Protein AF-A0A965K8Z9-F1 (afdb_monomer_lite)

Sequence (219 aa):
MPSNNFVMNSEKPSSSKSRSGFSLVEVTLALGIVGMAILSLVGILGATFQQADEIMQTNRALSAATRLIGAFDNPRSIVKFDSNGINTNPPSKFSSAASTVSNFELIYNEFQSNGTVWFYVYDRKISTPIEEFTQVDGVSTYNIYSNPTVTEVALASESPILNPKVANARNIVGNPIRVKVTLSKLLVGQRPAIDQITFEPTVGTWNGTSISPTTGSGV

Structure (mmCIF, N/CA/C/O backbone):
data_AF-A0A965K8Z9-F1
#
_entry.id   AF-A0A965K8Z9-F1
#
loop_
_atom_site.group_PDB
_atom_site.id
_atom_site.type_symbol
_atom_site.label_atom_id
_atom_site.label_alt_id
_atom_site.label_comp_id
_atom_site.label_asym_id
_atom_site.label_entity_id
_atom_site.label_seq_id
_atom_site.pdbx_PDB_ins_code
_atom_site.Cartn_x
_atom_site.Cartn_y
_atom_site.Cartn_z
_atom_site.occupancy
_atom_site.B_iso_or_equiv
_atom_site.auth_seq_id
_atom_site.auth_comp_id
_atom_site.auth_asym_id
_atom_site.auth_atom_id
_atom_site.pdbx_PDB_model_num
ATOM 1 N N . MET A 1 1 ? -70.345 20.312 96.428 1.00 52.03 1 MET A N 1
ATOM 2 C CA . MET A 1 1 ? -70.388 19.146 95.512 1.00 52.03 1 MET A CA 1
ATOM 3 C C . MET A 1 1 ? -71.758 19.154 94.859 1.00 52.03 1 MET A C 1
ATOM 5 O O . MET A 1 1 ? -72.696 19.385 95.616 1.00 52.03 1 MET A O 1
ATOM 9 N N . PRO A 1 2 ? -71.904 19.042 93.525 1.00 50.25 2 PRO A N 1
ATOM 10 C CA . PRO A 1 2 ? -71.153 18.222 92.548 1.00 50.25 2 PRO A CA 1
ATOM 11 C C . PRO A 1 2 ? -70.443 19.111 91.492 1.00 50.25 2 PRO A C 1
ATOM 13 O O . PRO A 1 2 ? -70.481 20.326 91.638 1.00 50.25 2 PRO A O 1
ATOM 16 N N . SER A 1 3 ? -69.842 18.690 90.376 1.00 44.34 3 SER A N 1
ATOM 17 C CA . SER A 1 3 ? -69.053 17.536 89.903 1.00 44.34 3 SER A CA 1
ATOM 18 C C . SER A 1 3 ? -68.637 17.906 88.464 1.00 44.34 3 SER A C 1
ATOM 20 O O . SER A 1 3 ? -69.394 18.568 87.759 1.00 44.34 3 SER A O 1
ATOM 22 N N . ASN A 1 4 ? -67.426 17.512 88.068 1.00 52.41 4 ASN A N 1
ATOM 23 C CA . ASN A 1 4 ? -66.731 17.802 86.805 1.00 52.41 4 ASN A CA 1
ATOM 24 C C . ASN A 1 4 ? -67.555 17.675 85.511 1.00 52.41 4 ASN A C 1
ATOM 26 O O . ASN A 1 4 ? -68.389 16.787 85.393 1.00 52.41 4 ASN A O 1
ATOM 30 N N . ASN A 1 5 ? -67.138 18.423 84.482 1.00 56.72 5 ASN A N 1
ATOM 31 C CA . ASN A 1 5 ? -66.994 17.866 83.134 1.00 56.72 5 ASN A CA 1
ATOM 32 C C . ASN A 1 5 ? -65.736 18.438 82.465 1.00 56.72 5 ASN A C 1
ATOM 34 O O . ASN A 1 5 ? -65.720 19.544 81.932 1.00 56.72 5 ASN A O 1
ATOM 38 N N . PHE A 1 6 ? -64.662 17.655 82.548 1.00 58.69 6 PHE A N 1
ATOM 39 C CA . PHE A 1 6 ? -63.427 17.847 81.801 1.00 58.69 6 PHE A CA 1
ATOM 40 C C . PHE A 1 6 ? -63.670 17.354 80.371 1.00 58.69 6 PHE A C 1
ATOM 42 O O . PHE A 1 6 ? -63.846 16.158 80.142 1.00 58.69 6 PHE A O 1
ATOM 49 N N . VAL A 1 7 ? -63.744 18.283 79.418 1.00 64.25 7 VAL A N 1
ATOM 50 C CA . VAL A 1 7 ? -63.891 17.970 77.994 1.00 64.25 7 VAL A CA 1
ATOM 51 C C . VAL A 1 7 ? -62.513 17.621 77.443 1.00 64.25 7 VAL A C 1
ATOM 53 O O . VAL A 1 7 ? -61.638 18.473 77.309 1.00 64.25 7 VAL A O 1
ATOM 56 N N . MET A 1 8 ? -62.321 16.340 77.155 1.00 54.56 8 MET A N 1
ATOM 57 C CA . MET A 1 8 ? -61.114 15.795 76.551 1.00 54.56 8 MET A CA 1
ATOM 58 C C . MET A 1 8 ? -61.270 15.896 75.028 1.00 54.56 8 MET A C 1
ATOM 60 O O . MET A 1 8 ? -61.951 15.080 74.407 1.00 54.56 8 MET A O 1
ATOM 64 N N . ASN A 1 9 ? -60.683 16.929 74.421 1.00 52.78 9 ASN A N 1
ATOM 65 C CA . ASN A 1 9 ? -60.584 17.017 72.966 1.00 52.78 9 ASN A CA 1
ATOM 66 C C . ASN A 1 9 ? -59.645 15.906 72.482 1.00 52.78 9 ASN A C 1
ATOM 68 O O . ASN A 1 9 ? -58.440 15.942 72.722 1.00 52.78 9 ASN A O 1
ATOM 72 N N . SER A 1 10 ? -60.215 14.896 71.826 1.00 53.44 10 SER A N 1
ATOM 73 C CA . SER A 1 10 ? -59.465 13.873 71.104 1.00 53.44 10 SER A CA 1
ATOM 74 C C . SER A 1 10 ? -58.826 14.522 69.877 1.00 53.44 10 SER A C 1
ATOM 76 O O . SER A 1 10 ? -59.440 14.647 68.818 1.00 53.44 10 SER A O 1
ATOM 78 N N . GLU A 1 11 ? -57.583 14.970 70.025 1.00 55.50 11 GLU A N 1
ATOM 79 C CA . GLU A 1 11 ? -56.719 15.216 68.879 1.00 55.50 11 GLU A CA 1
ATOM 80 C C . GLU A 1 11 ? -56.466 13.873 68.190 1.00 55.50 11 GLU A C 1
ATOM 82 O O . GLU A 1 11 ? -55.782 12.983 68.695 1.00 55.50 11 GLU A O 1
ATOM 87 N N . LYS A 1 12 ? -57.090 13.711 67.025 1.00 59.34 12 LYS A N 1
ATOM 88 C CA . LYS A 1 12 ? -56.815 12.638 66.075 1.00 59.34 12 LYS A CA 1
ATOM 89 C C . LYS A 1 12 ? -55.330 12.720 65.697 1.00 59.34 12 LYS A C 1
ATOM 91 O O . LYS A 1 12 ? -54.944 13.731 65.107 1.00 59.34 12 LYS A O 1
ATOM 96 N N . PRO A 1 13 ? -54.489 11.710 65.982 1.00 54.38 13 PRO A N 1
ATOM 97 C CA . PRO A 1 13 ? -53.111 11.756 65.530 1.00 54.38 13 PRO A CA 1
ATOM 98 C C . PRO A 1 13 ? -53.102 11.788 64.001 1.00 54.38 13 PRO A C 1
ATOM 100 O O . PRO A 1 13 ? -53.739 10.973 63.325 1.00 54.38 13 PRO A O 1
ATOM 103 N N . SER A 1 14 ? -52.412 12.790 63.463 1.00 54.16 14 SER A N 1
ATOM 104 C CA . SER A 1 14 ? -52.090 12.900 62.052 1.00 54.16 14 SER A CA 1
ATOM 105 C C . SER A 1 14 ? -51.421 11.603 61.602 1.00 54.16 14 SER A C 1
ATOM 107 O O . SER A 1 14 ? -50.493 11.104 62.237 1.00 54.16 14 SER A O 1
ATOM 109 N N . SER A 1 15 ? -51.917 11.029 60.506 1.00 54.19 15 SER A N 1
ATOM 110 C CA . SER A 1 15 ? -51.267 9.902 59.850 1.00 54.19 15 SER A CA 1
ATOM 111 C C . SER A 1 15 ? -49.823 10.299 59.553 1.00 54.19 15 SER A C 1
ATOM 113 O O . SER A 1 15 ? -49.583 11.179 58.716 1.00 54.19 15 SER A O 1
ATOM 115 N N . SER A 1 16 ? -48.861 9.679 60.229 1.00 55.19 16 SER A N 1
ATOM 116 C CA . SER A 1 16 ? -47.465 9.783 59.846 1.00 55.19 16 SER A CA 1
ATOM 117 C C . SER A 1 16 ? -47.350 9.187 58.443 1.00 55.19 16 SER A C 1
ATOM 119 O O . SER A 1 16 ? -47.411 7.978 58.240 1.00 55.19 16 SER A O 1
ATOM 121 N N . LYS A 1 17 ? -47.233 10.051 57.429 1.00 59.22 17 LYS A N 1
ATOM 122 C CA . LYS A 1 17 ? -46.736 9.628 56.121 1.00 59.22 17 LYS A CA 1
ATOM 123 C C . LYS A 1 17 ? -45.336 9.093 56.382 1.00 59.22 17 LYS A C 1
ATOM 125 O O . LYS A 1 17 ? -44.420 9.884 56.609 1.00 59.22 17 LYS A O 1
ATOM 130 N N . SER A 1 18 ? -45.181 7.771 56.413 1.00 60.91 18 SER A N 1
ATOM 131 C CA . SER A 1 18 ? -43.872 7.136 56.426 1.00 60.91 18 SER A CA 1
ATOM 132 C C . SER A 1 18 ? -43.105 7.702 55.239 1.00 60.91 18 SER A C 1
ATOM 134 O O . SER A 1 18 ? -43.459 7.453 54.085 1.00 60.91 18 SER A O 1
ATOM 136 N N . ARG A 1 19 ? -42.102 8.539 55.506 1.00 63.00 19 ARG A N 1
ATOM 137 C CA . ARG A 1 19 ? -41.147 8.933 54.477 1.00 63.00 19 ARG A CA 1
ATOM 138 C C . ARG A 1 19 ? -40.472 7.639 54.046 1.00 63.00 19 ARG A C 1
ATOM 140 O O . ARG A 1 19 ? -39.715 7.066 54.822 1.00 63.00 19 ARG A O 1
ATOM 147 N N . SER A 1 20 ? -40.838 7.146 52.866 1.00 65.31 20 SER A N 1
ATOM 148 C CA . SER A 1 20 ? -40.207 5.985 52.249 1.00 65.31 20 SER A CA 1
ATOM 149 C C . SER A 1 20 ? -38.743 6.346 52.029 1.00 65.31 20 SER A C 1
ATOM 151 O O . SER A 1 20 ? -38.421 7.100 51.115 1.00 65.31 20 SER A O 1
ATOM 153 N N . GLY A 1 21 ? -37.874 5.910 52.939 1.00 74.88 21 GLY A N 1
ATOM 154 C CA . GLY A 1 21 ? -36.436 5.949 52.720 1.00 74.88 21 GLY A CA 1
ATOM 155 C C . GLY A 1 21 ? -36.069 5.016 51.568 1.00 74.88 21 GLY A C 1
ATOM 156 O O . GLY A 1 21 ? -36.820 4.095 51.247 1.00 74.88 21 GLY A O 1
ATOM 157 N N . PHE A 1 22 ? -34.921 5.259 50.944 1.00 71.88 22 PHE A N 1
ATOM 158 C CA . PHE A 1 22 ? -34.410 4.389 49.891 1.00 71.88 22 PHE A CA 1
ATOM 159 C C . PHE A 1 22 ? -34.158 2.979 50.432 1.00 71.88 22 PHE A C 1
ATOM 161 O O . PHE A 1 22 ? -33.469 2.802 51.440 1.00 71.88 22 PHE A O 1
ATOM 168 N N . SER A 1 23 ? -34.710 1.974 49.755 1.00 87.38 23 SER A N 1
ATOM 169 C CA . SER A 1 23 ? -34.433 0.572 50.065 1.00 87.38 23 SER A CA 1
ATOM 170 C C . SER A 1 23 ? -33.021 0.201 49.605 1.00 87.38 23 SER A C 1
ATOM 172 O O . SER A 1 23 ? -32.593 0.583 48.517 1.00 87.38 23 SER A O 1
ATOM 174 N N . LEU A 1 24 ? -32.301 -0.606 50.388 1.00 86.06 24 LEU A N 1
ATOM 175 C CA . LEU A 1 24 ? -30.971 -1.117 50.018 1.00 86.06 24 LEU A CA 1
ATOM 176 C C . LEU A 1 24 ? -31.015 -1.914 48.701 1.00 86.06 24 LEU A C 1
ATOM 178 O O . LEU A 1 24 ? -30.072 -1.873 47.911 1.00 86.06 24 LEU A O 1
ATOM 182 N N . VAL A 1 25 ? -32.146 -2.573 48.430 1.00 90.31 25 VAL A N 1
ATOM 183 C CA . VAL A 1 25 ? -32.408 -3.284 47.169 1.00 90.31 25 VAL A CA 1
ATOM 184 C C . VAL A 1 25 ? -32.501 -2.312 45.993 1.00 90.31 25 VAL A C 1
ATOM 186 O O . VAL A 1 25 ? -31.952 -2.578 44.932 1.00 90.31 25 VAL A O 1
ATOM 189 N N . GLU A 1 26 ? -33.146 -1.162 46.176 1.00 90.00 26 GLU A N 1
ATOM 190 C CA . GLU A 1 26 ? -33.286 -0.144 45.130 1.00 90.00 26 GLU A CA 1
ATOM 191 C C . GLU A 1 26 ? -31.930 0.482 44.788 1.00 90.00 26 GLU A C 1
ATOM 193 O O . GLU A 1 26 ? -31.583 0.621 43.618 1.00 90.00 26 GLU A O 1
ATOM 198 N N . VAL A 1 27 ? -31.118 0.772 45.809 1.00 92.50 27 VAL A N 1
ATOM 199 C CA . VAL A 1 27 ? -29.774 1.339 45.630 1.00 92.50 27 VAL A CA 1
ATOM 200 C C . VAL A 1 27 ? -28.832 0.349 44.948 1.00 92.50 27 VAL A C 1
ATOM 202 O O . VAL A 1 27 ? -28.110 0.729 44.029 1.00 92.50 27 VAL A O 1
ATOM 205 N N . THR A 1 28 ? -28.840 -0.924 45.352 1.00 92.56 28 THR A N 1
ATOM 206 C CA . THR A 1 28 ? -27.996 -1.952 44.715 1.00 92.56 28 THR A CA 1
ATOM 207 C C . THR A 1 28 ? -28.440 -2.256 43.286 1.00 92.56 28 THR A C 1
ATOM 209 O O . THR A 1 28 ? -27.585 -2.394 42.411 1.00 92.56 28 THR A O 1
ATOM 212 N N . LEU A 1 29 ? -29.749 -2.274 43.013 1.00 93.56 29 LEU A N 1
ATOM 213 C CA . LEU A 1 29 ? -30.285 -2.411 41.658 1.00 93.56 29 LEU A CA 1
ATOM 214 C C . LEU A 1 29 ? -29.876 -1.218 40.781 1.00 93.56 29 LEU A C 1
ATOM 216 O O . LEU A 1 29 ? -29.380 -1.421 39.674 1.00 93.56 29 LEU A O 1
ATOM 220 N N . ALA A 1 30 ? -30.000 0.013 41.284 1.00 93.94 30 ALA A N 1
ATOM 221 C CA . ALA A 1 30 ? -29.577 1.214 40.568 1.00 93.94 30 ALA A CA 1
ATOM 222 C C . ALA A 1 30 ? -28.069 1.203 40.268 1.00 93.94 30 ALA A C 1
ATOM 224 O O . ALA A 1 30 ? -27.668 1.470 39.134 1.00 93.94 30 ALA A O 1
ATOM 225 N N . LEU A 1 31 ? -27.233 0.824 41.242 1.00 94.56 31 LEU A N 1
ATOM 226 C CA . LEU A 1 31 ? -25.789 0.695 41.031 1.00 94.56 31 LEU A CA 1
ATOM 227 C C . LEU A 1 31 ? -25.456 -0.385 39.994 1.00 94.56 31 LEU A C 1
ATOM 229 O O . LEU A 1 31 ? -24.565 -0.187 39.172 1.00 94.56 31 LEU A O 1
ATOM 233 N N . GLY A 1 32 ? -26.182 -1.506 40.012 1.00 95.94 32 GLY A N 1
ATOM 234 C CA . GLY A 1 32 ? -26.026 -2.584 39.039 1.00 95.94 32 GLY A CA 1
ATOM 235 C C . GLY A 1 32 ? -26.339 -2.130 37.613 1.00 95.94 32 GLY A C 1
ATOM 236 O O . GLY A 1 32 ? -25.553 -2.388 36.702 1.00 95.94 32 GLY A O 1
ATOM 237 N N . ILE A 1 33 ? -27.440 -1.396 37.421 1.00 95.75 33 ILE A N 1
ATOM 238 C CA . ILE A 1 33 ? -27.814 -0.845 36.109 1.00 95.75 33 ILE A CA 1
ATOM 239 C C . ILE A 1 33 ? -26.775 0.173 35.632 1.00 95.75 33 ILE A C 1
ATOM 241 O O . ILE A 1 33 ? -26.327 0.093 34.490 1.00 95.75 33 ILE A O 1
ATOM 245 N N . VAL A 1 34 ? -26.357 1.105 36.493 1.00 96.25 34 VAL A N 1
ATOM 246 C CA . VAL A 1 34 ? -25.359 2.125 36.133 1.00 96.25 34 VAL A CA 1
ATOM 247 C C . VAL A 1 34 ? -24.014 1.480 35.794 1.00 96.25 34 VAL A C 1
ATOM 249 O O . VAL A 1 34 ? -23.402 1.833 34.787 1.00 96.25 34 VAL A O 1
ATOM 252 N N . GLY A 1 35 ? -23.578 0.492 36.579 1.00 96.56 35 GLY A N 1
ATOM 253 C CA . GLY A 1 35 ? -22.354 -0.262 36.313 1.00 96.56 35 GLY A CA 1
ATOM 254 C C . GLY A 1 35 ? -22.398 -0.975 34.961 1.00 96.56 35 GLY A C 1
ATOM 255 O O . GLY A 1 35 ? -21.477 -0.827 34.159 1.00 96.56 35 GLY A O 1
ATOM 256 N N . MET A 1 36 ? -23.494 -1.680 34.664 1.00 95.38 36 MET A N 1
ATOM 257 C CA . MET A 1 36 ? -23.678 -2.348 33.371 1.00 95.38 36 MET A CA 1
ATOM 258 C C . MET A 1 36 ? -23.746 -1.359 32.202 1.00 95.38 36 MET A C 1
ATOM 260 O O . MET A 1 36 ? -23.156 -1.615 31.154 1.00 95.38 36 MET A O 1
ATOM 264 N N . ALA A 1 37 ? -24.408 -0.213 32.375 1.00 96.00 37 ALA A N 1
ATOM 265 C CA . ALA A 1 37 ? -24.495 0.816 31.343 1.00 96.00 37 ALA A CA 1
ATOM 266 C C . ALA A 1 37 ? -23.115 1.394 30.988 1.00 96.00 37 ALA A C 1
ATOM 268 O O . ALA A 1 37 ? -22.793 1.532 29.808 1.00 96.00 37 ALA A O 1
ATOM 269 N N . ILE A 1 38 ? -22.272 1.677 31.988 1.00 95.94 38 ILE A N 1
ATOM 270 C CA . ILE A 1 38 ? -20.910 2.186 31.765 1.00 95.94 38 ILE A CA 1
ATOM 271 C C . ILE A 1 38 ? -20.042 1.122 31.089 1.00 95.94 38 ILE A C 1
ATOM 273 O O . ILE A 1 38 ? -19.357 1.430 30.115 1.00 95.94 38 ILE A O 1
ATOM 277 N N . LEU A 1 39 ? -20.098 -0.131 31.553 1.00 94.44 39 LEU A N 1
ATOM 278 C CA . LEU A 1 39 ? -19.358 -1.236 30.934 1.00 94.44 39 LEU A CA 1
ATOM 279 C C . LEU A 1 39 ? -19.762 -1.433 29.467 1.00 94.44 39 LEU A C 1
ATOM 281 O O . LEU A 1 39 ? -18.895 -1.569 28.604 1.00 94.44 39 LEU A O 1
ATOM 285 N N . SER A 1 40 ? -21.064 -1.377 29.170 1.00 95.06 40 SER A N 1
ATOM 286 C CA . SER A 1 40 ? -21.577 -1.442 27.799 1.00 95.06 40 SER A CA 1
ATOM 287 C C . SER A 1 40 ? -21.088 -0.268 26.951 1.00 95.06 40 SER A C 1
ATOM 289 O O . SER A 1 40 ? -20.682 -0.470 25.809 1.00 95.06 40 SER A O 1
ATOM 291 N N . LEU A 1 41 ? -21.112 0.955 27.486 1.00 92.69 41 LEU A N 1
ATOM 292 C CA . LEU A 1 41 ? -20.682 2.150 26.760 1.00 92.69 41 LEU A CA 1
ATOM 293 C C . LEU A 1 41 ? -19.184 2.105 26.433 1.00 92.69 41 LEU A C 1
ATOM 295 O O . LEU A 1 41 ? -18.792 2.361 25.297 1.00 92.69 41 LEU A O 1
ATOM 299 N N . VAL A 1 42 ? -18.349 1.740 27.409 1.00 93.69 42 VAL A N 1
ATOM 300 C CA . VAL A 1 42 ? -16.897 1.601 27.218 1.00 93.69 42 VAL A CA 1
ATOM 301 C C . VAL A 1 42 ? -16.584 0.488 26.214 1.00 93.69 42 VAL A C 1
ATOM 303 O O . VAL A 1 42 ? -15.724 0.673 25.354 1.00 93.69 42 VAL A O 1
ATOM 306 N N . GLY A 1 43 ? -17.312 -0.633 26.270 1.00 89.75 43 GLY A N 1
ATOM 307 C CA . GLY A 1 43 ? -17.166 -1.728 25.310 1.00 89.75 43 GLY A CA 1
ATOM 308 C C . GLY A 1 43 ? -17.458 -1.294 23.872 1.00 89.75 43 GLY A C 1
ATOM 309 O O . GLY A 1 43 ? -16.680 -1.594 22.965 1.00 89.75 43 GLY A O 1
ATOM 310 N N . ILE A 1 44 ? -18.531 -0.523 23.668 1.00 92.19 44 ILE A N 1
ATOM 311 C CA . ILE A 1 44 ? -18.875 0.024 22.350 1.00 92.19 44 ILE A CA 1
ATOM 312 C C . ILE A 1 44 ? -17.811 1.026 21.889 1.00 92.19 44 ILE A C 1
ATOM 314 O O . ILE A 1 44 ? -17.382 0.945 20.744 1.00 92.19 44 ILE A O 1
ATOM 318 N N . LEU A 1 45 ? -17.324 1.918 22.760 1.00 90.38 45 LEU A N 1
ATOM 319 C CA . LEU A 1 45 ? -16.274 2.879 22.398 1.00 90.38 45 LEU A CA 1
ATOM 320 C C . LEU A 1 45 ? -14.995 2.182 21.916 1.00 90.38 45 LEU A C 1
ATOM 322 O O . LEU A 1 45 ? -14.455 2.549 20.872 1.00 90.38 45 LEU A O 1
ATOM 326 N N . GLY A 1 46 ? -14.554 1.135 22.620 1.00 86.75 46 GLY A N 1
ATOM 327 C CA . GLY A 1 46 ? -13.414 0.321 22.195 1.00 86.75 46 GLY A CA 1
ATOM 328 C C . GLY A 1 46 ? -13.613 -0.280 20.800 1.00 86.75 46 GLY A C 1
ATOM 329 O O . GLY A 1 46 ? -12.756 -0.115 19.931 1.00 86.75 46 GLY A O 1
ATOM 330 N N . ALA A 1 47 ? -14.777 -0.891 20.555 1.00 87.56 47 ALA A N 1
ATOM 331 C CA . ALA A 1 47 ? -15.120 -1.449 19.247 1.00 87.56 47 ALA A CA 1
ATOM 332 C C . ALA A 1 47 ? -15.201 -0.371 18.148 1.00 87.56 47 ALA A C 1
ATOM 334 O O . ALA A 1 47 ? -14.737 -0.592 17.031 1.00 87.56 47 ALA A O 1
ATOM 335 N N . THR A 1 48 ? -15.727 0.820 18.456 1.00 89.12 48 THR A N 1
ATOM 336 C CA . THR A 1 48 ? -15.820 1.921 17.484 1.00 89.12 48 THR A CA 1
ATOM 337 C C . THR A 1 48 ? -14.461 2.512 17.114 1.00 89.12 48 THR A C 1
ATOM 339 O O . THR A 1 48 ? -14.266 2.865 15.955 1.00 89.12 48 THR A O 1
ATOM 342 N N . PHE A 1 49 ? -13.499 2.591 18.043 1.00 90.31 49 PHE A N 1
ATOM 343 C CA . PHE A 1 49 ? -12.147 3.059 17.718 1.00 90.31 49 PHE A CA 1
ATOM 344 C C . PHE A 1 49 ? -11.402 2.073 16.826 1.00 90.31 49 PHE A C 1
ATOM 346 O O . PHE A 1 49 ? -10.764 2.493 15.862 1.00 90.31 49 PHE A O 1
ATOM 353 N N . GLN A 1 50 ? -11.530 0.774 17.106 1.00 90.75 50 GLN A N 1
ATOM 354 C CA . GLN A 1 50 ? -10.972 -0.254 16.235 1.00 90.75 50 GLN A CA 1
ATOM 355 C C . GLN A 1 50 ? -11.588 -0.171 14.833 1.00 90.75 50 GLN A C 1
ATOM 357 O O . GLN A 1 50 ? -10.867 -0.147 13.839 1.00 90.75 50 GLN A O 1
ATOM 362 N N . GLN A 1 51 ? -12.913 -0.037 14.749 1.00 93.50 51 GLN A N 1
ATOM 363 C CA . GLN A 1 51 ? -13.609 0.103 13.474 1.00 93.50 51 GLN A CA 1
ATOM 364 C C . GLN A 1 51 ? -13.180 1.365 12.710 1.00 93.50 51 GLN A C 1
ATOM 366 O O . GLN A 1 51 ? -12.994 1.321 11.496 1.00 93.50 51 GLN A O 1
ATOM 371 N N . ALA A 1 52 ? -13.005 2.495 13.399 1.00 90.69 52 ALA A N 1
ATOM 372 C CA . ALA A 1 52 ? -12.541 3.730 12.777 1.00 90.69 52 ALA A CA 1
ATOM 373 C C . ALA A 1 52 ? -11.128 3.578 12.188 1.00 90.69 52 ALA A C 1
ATOM 375 O O . ALA A 1 52 ? -10.892 4.019 11.062 1.00 90.69 52 ALA A O 1
ATOM 376 N N . ASP A 1 53 ? -10.213 2.917 12.904 1.00 91.06 53 ASP A N 1
ATOM 377 C CA . ASP A 1 53 ? -8.864 2.632 12.404 1.00 91.06 53 ASP A CA 1
ATOM 378 C C . ASP A 1 53 ? -8.900 1.691 11.188 1.00 91.06 53 ASP A C 1
ATOM 380 O O . ASP A 1 53 ? -8.310 1.988 10.149 1.00 91.06 53 ASP A O 1
ATOM 384 N N . GLU A 1 54 ? -9.686 0.613 11.242 1.00 91.69 54 GLU A N 1
ATOM 385 C CA . GLU A 1 54 ? -9.875 -0.301 10.107 1.00 91.69 54 GLU A CA 1
ATOM 386 C C . GLU A 1 54 ? -10.429 0.421 8.865 1.00 91.69 54 GLU A C 1
ATOM 388 O O . GLU A 1 54 ? -9.959 0.195 7.743 1.00 91.69 54 GLU A O 1
ATOM 393 N N . ILE A 1 55 ? -11.377 1.348 9.045 1.00 91.19 55 ILE A N 1
ATOM 394 C CA . ILE A 1 55 ? -11.909 2.188 7.962 1.00 91.19 55 ILE A CA 1
ATOM 395 C C . ILE A 1 55 ? -10.815 3.099 7.395 1.00 91.19 55 ILE A C 1
ATOM 397 O O . ILE A 1 55 ? -10.680 3.218 6.174 1.00 91.19 55 ILE A O 1
ATOM 401 N N . MET A 1 56 ? -10.006 3.730 8.249 1.00 89.00 56 MET A N 1
ATOM 402 C CA . MET A 1 56 ? -8.901 4.582 7.805 1.00 89.00 56 MET A CA 1
ATOM 403 C C . MET A 1 56 ? -7.854 3.787 7.022 1.00 89.00 56 MET A C 1
ATOM 405 O O . MET A 1 56 ? -7.426 4.222 5.949 1.00 89.00 56 MET A O 1
ATOM 409 N N . GLN A 1 57 ? -7.476 2.608 7.513 1.00 88.00 57 GLN A N 1
ATOM 410 C CA . GLN A 1 57 ? -6.538 1.716 6.837 1.00 88.00 57 GLN A CA 1
ATOM 411 C C . GLN A 1 57 ? -7.093 1.230 5.498 1.00 88.00 57 GLN A C 1
ATOM 413 O O . GLN A 1 57 ? -6.365 1.228 4.506 1.00 88.00 57 GLN A O 1
ATOM 418 N N . THR A 1 58 ? -8.384 0.905 5.432 1.00 90.62 58 THR A N 1
ATOM 419 C CA . THR A 1 58 ? -9.051 0.487 4.191 1.00 90.62 58 THR A CA 1
ATOM 420 C C . THR A 1 58 ? -9.093 1.618 3.167 1.00 90.62 58 THR A C 1
ATOM 422 O O . THR A 1 58 ? -8.708 1.420 2.015 1.00 90.62 58 THR A O 1
ATOM 425 N N . ASN A 1 59 ? -9.475 2.830 3.576 1.00 89.62 59 ASN A N 1
ATOM 426 C CA . ASN A 1 59 ? -9.473 4.003 2.698 1.00 89.62 59 ASN A CA 1
ATOM 427 C C . ASN A 1 59 ? -8.065 4.316 2.180 1.00 89.62 59 ASN A C 1
ATOM 429 O O . ASN A 1 59 ? -7.880 4.622 0.999 1.00 89.62 59 ASN A O 1
ATOM 433 N N . ARG A 1 60 ? -7.051 4.186 3.042 1.00 87.38 60 ARG A N 1
ATOM 434 C CA . ARG A 1 60 ? -5.652 4.357 2.649 1.00 87.38 60 ARG A CA 1
ATOM 435 C C . ARG A 1 60 ? -5.199 3.275 1.673 1.00 87.38 60 ARG A C 1
ATOM 437 O O . ARG A 1 60 ? -4.551 3.594 0.679 1.00 87.38 60 ARG A O 1
ATOM 444 N N . ALA A 1 61 ? -5.553 2.018 1.927 1.00 87.31 61 ALA A N 1
ATOM 445 C CA . ALA A 1 61 ? -5.245 0.899 1.047 1.00 87.31 61 ALA A CA 1
ATOM 446 C C . ALA A 1 61 ? -5.900 1.066 -0.330 1.00 87.31 61 ALA A C 1
ATOM 448 O O . ALA A 1 61 ? -5.242 0.847 -1.345 1.00 87.31 61 ALA A O 1
ATOM 449 N N . LEU A 1 62 ? -7.151 1.529 -0.383 1.00 90.69 62 LEU A N 1
ATOM 450 C CA . LEU A 1 62 ? -7.859 1.815 -1.630 1.00 90.69 62 LEU A CA 1
ATOM 451 C C . LEU A 1 62 ? -7.202 2.965 -2.408 1.00 90.69 62 LEU A C 1
ATOM 453 O O . LEU A 1 62 ? -6.967 2.850 -3.613 1.00 90.69 62 LEU A O 1
ATOM 457 N N . SER A 1 63 ? -6.846 4.054 -1.723 1.00 88.62 63 SER A N 1
ATOM 458 C CA . SER A 1 63 ? -6.095 5.165 -2.321 1.00 88.62 63 SER A CA 1
ATOM 459 C C . SER A 1 63 ? -4.742 4.698 -2.874 1.00 88.62 63 SER A C 1
ATOM 461 O O . SER A 1 63 ? -4.379 4.994 -4.012 1.00 88.62 63 SER A O 1
ATOM 463 N N . ALA A 1 64 ? -4.017 3.866 -2.126 1.00 87.56 64 ALA A N 1
ATOM 464 C CA . ALA A 1 64 ? -2.753 3.309 -2.587 1.00 87.56 64 ALA A CA 1
ATOM 465 C C . ALA A 1 64 ? -2.916 2.359 -3.784 1.00 87.56 64 ALA A C 1
ATOM 467 O O . ALA A 1 64 ? -2.122 2.418 -4.721 1.00 87.56 64 ALA A O 1
ATOM 468 N N . ALA A 1 65 ? -3.951 1.516 -3.785 1.00 89.50 65 ALA A N 1
ATOM 469 C CA . ALA A 1 65 ? -4.250 0.605 -4.885 1.00 89.50 65 ALA A CA 1
ATOM 470 C C . ALA A 1 65 ? -4.604 1.369 -6.168 1.00 89.50 65 ALA A C 1
ATOM 472 O O . ALA A 1 65 ? -4.024 1.107 -7.219 1.00 89.50 65 ALA A O 1
ATOM 473 N N . THR A 1 66 ? -5.496 2.359 -6.085 1.00 90.94 66 THR A N 1
ATOM 474 C CA . THR A 1 66 ? -5.845 3.219 -7.229 1.00 90.94 66 THR A CA 1
ATOM 475 C C . THR A 1 66 ? -4.631 3.986 -7.752 1.00 90.94 66 THR A C 1
ATOM 477 O O . THR A 1 66 ? -4.424 4.065 -8.964 1.00 90.94 66 THR A O 1
ATOM 480 N N . ARG A 1 67 ? -3.767 4.479 -6.856 1.00 89.44 67 ARG A N 1
ATOM 481 C CA . ARG A 1 67 ? -2.515 5.142 -7.233 1.00 89.44 67 ARG A CA 1
ATOM 482 C C . ARG A 1 67 ? -1.541 4.198 -7.934 1.00 89.44 67 ARG A C 1
ATOM 484 O O . ARG A 1 67 ? -0.920 4.599 -8.914 1.00 89.44 67 ARG A O 1
ATOM 491 N N . LEU A 1 68 ? -1.421 2.963 -7.454 1.00 90.38 68 LEU A N 1
ATOM 492 C CA . LEU A 1 68 ? -0.595 1.928 -8.069 1.00 90.38 68 LEU A CA 1
ATOM 493 C C . LEU A 1 68 ? -1.115 1.542 -9.459 1.00 90.38 68 LEU A C 1
ATOM 495 O O . LEU A 1 68 ? -0.330 1.476 -10.398 1.00 90.38 68 LEU A O 1
ATOM 499 N N . ILE A 1 69 ? -2.428 1.355 -9.614 1.00 90.06 69 ILE A N 1
ATOM 500 C CA . ILE A 1 69 ? -3.060 1.075 -10.913 1.00 90.06 69 ILE A CA 1
ATOM 501 C C . ILE A 1 69 ? -2.780 2.216 -11.894 1.00 90.06 69 ILE A C 1
ATOM 503 O O . ILE A 1 69 ? -2.282 1.976 -12.992 1.00 90.06 69 ILE A O 1
ATOM 507 N N . GLY A 1 70 ? -3.004 3.466 -11.477 1.00 87.94 70 GLY A N 1
ATOM 508 C CA . GLY A 1 70 ? -2.681 4.630 -12.302 1.00 87.94 70 GLY A CA 1
ATOM 509 C C . GLY A 1 70 ? -1.190 4.736 -12.639 1.00 87.94 70 GLY A C 1
ATOM 510 O O . GLY A 1 70 ? -0.829 5.304 -13.669 1.00 87.94 70 GLY A O 1
ATOM 511 N N . ALA A 1 71 ? -0.314 4.171 -11.804 1.00 85.44 71 ALA A N 1
ATOM 512 C CA . ALA A 1 71 ? 1.114 4.130 -12.078 1.00 85.44 71 ALA A CA 1
ATOM 513 C C . ALA A 1 71 ? 1.518 3.053 -13.098 1.00 85.44 71 ALA A C 1
ATOM 515 O O . ALA A 1 71 ? 2.541 3.213 -13.759 1.00 85.44 71 ALA A O 1
ATOM 516 N N . PHE A 1 72 ? 0.734 1.982 -13.245 1.00 85.81 72 PHE A N 1
ATOM 517 C CA . PHE A 1 72 ? 0.919 1.009 -14.323 1.00 85.81 72 PHE A CA 1
ATOM 518 C C . PHE A 1 72 ? 0.391 1.520 -15.663 1.00 85.81 72 PHE A C 1
ATOM 520 O O . PHE A 1 72 ? 0.995 1.237 -16.692 1.00 85.81 72 PHE A O 1
ATOM 527 N N . ASP A 1 73 ? -0.700 2.285 -15.645 1.00 86.12 73 ASP A N 1
ATOM 528 C CA . ASP A 1 73 ? -1.294 2.863 -16.855 1.00 86.12 73 ASP A CA 1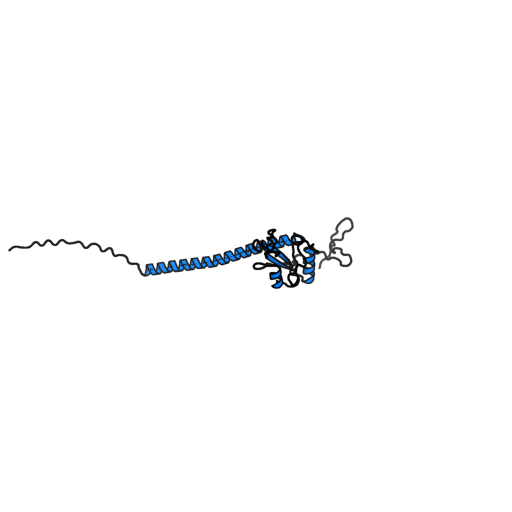
ATOM 529 C C . ASP A 1 73 ? -0.441 4.010 -17.429 1.00 86.12 73 ASP A C 1
ATOM 531 O O . ASP A 1 73 ? -0.323 4.197 -18.639 1.00 86.12 73 ASP A O 1
ATOM 535 N N . ASN A 1 74 ? 0.234 4.772 -16.563 1.00 81.75 74 ASN A N 1
ATOM 536 C CA . ASN A 1 74 ? 1.129 5.832 -17.006 1.00 81.75 74 ASN A CA 1
ATOM 537 C C . ASN A 1 74 ? 2.547 5.288 -17.273 1.00 81.75 74 ASN A C 1
ATOM 539 O O . ASN A 1 74 ? 3.168 4.757 -16.358 1.00 81.75 74 ASN A O 1
ATOM 543 N N . PRO A 1 75 ? 3.136 5.479 -18.466 1.00 71.38 75 PRO A N 1
ATOM 544 C CA . PRO A 1 75 ? 4.405 4.842 -18.830 1.00 71.38 75 PRO A CA 1
ATOM 545 C C . PRO A 1 75 ? 5.641 5.366 -18.076 1.00 71.38 75 PRO A C 1
ATOM 547 O O . PRO A 1 75 ? 6.709 4.768 -18.211 1.00 71.38 75 PRO A O 1
ATOM 550 N N . ARG A 1 76 ? 5.541 6.482 -17.330 1.00 76.31 76 ARG A N 1
ATOM 551 C CA . ARG A 1 76 ? 6.692 7.161 -16.687 1.00 76.31 76 ARG A CA 1
ATOM 552 C C . ARG A 1 76 ? 6.396 7.734 -15.297 1.00 76.31 76 ARG A C 1
ATOM 554 O O . ARG A 1 76 ? 6.898 8.796 -14.931 1.00 76.31 76 ARG A O 1
ATOM 561 N N . SER A 1 77 ? 5.547 7.072 -14.520 1.00 81.62 77 SER A N 1
ATOM 562 C CA . SER A 1 77 ? 5.166 7.520 -13.168 1.00 81.62 77 SER A CA 1
ATOM 563 C C . SER A 1 77 ? 5.788 6.730 -12.017 1.00 81.62 77 SER A C 1
ATOM 565 O O . SER A 1 77 ? 5.609 7.139 -10.870 1.00 81.62 77 SER A O 1
ATOM 567 N N . ILE A 1 78 ? 6.460 5.604 -12.283 1.00 85.31 78 ILE A N 1
ATOM 568 C CA . ILE A 1 78 ? 7.049 4.769 -11.231 1.00 85.31 78 ILE A CA 1
ATOM 569 C C . ILE A 1 78 ? 8.481 5.227 -10.989 1.00 85.31 78 ILE A C 1
ATOM 571 O O . ILE A 1 78 ? 9.284 5.364 -11.912 1.00 85.31 78 ILE A O 1
ATOM 575 N N . VAL A 1 79 ? 8.797 5.449 -9.720 1.00 84.19 79 VAL A N 1
ATOM 576 C CA . VAL A 1 79 ? 10.128 5.860 -9.285 1.00 84.19 79 VAL A CA 1
ATOM 577 C C . VAL A 1 79 ? 10.984 4.634 -9.010 1.00 84.19 79 VAL A C 1
ATOM 579 O O . VAL A 1 79 ? 10.541 3.739 -8.301 1.00 84.19 79 VAL A O 1
ATOM 582 N N . LYS A 1 80 ? 12.227 4.603 -9.491 1.00 83.44 80 LYS A N 1
ATOM 583 C CA . LYS A 1 80 ? 13.235 3.645 -9.009 1.00 83.44 80 LYS A CA 1
ATOM 584 C C . LYS A 1 80 ? 14.257 4.400 -8.170 1.00 83.44 80 LYS A C 1
ATOM 586 O O . LYS A 1 80 ? 14.687 5.484 -8.558 1.00 83.44 80 LYS A O 1
ATOM 591 N N . PHE A 1 81 ? 14.611 3.859 -7.012 1.00 79.50 81 PHE A N 1
ATOM 592 C CA . PHE A 1 81 ? 15.657 4.415 -6.158 1.00 79.50 81 PHE A CA 1
ATOM 593 C C . PHE A 1 81 ? 16.760 3.388 -5.922 1.00 79.50 81 PHE A C 1
ATOM 595 O O . PHE A 1 81 ? 16.502 2.189 -5.981 1.00 79.50 81 PHE A O 1
ATOM 602 N N . ASP A 1 82 ? 17.975 3.866 -5.674 1.00 75.12 82 ASP A N 1
ATOM 603 C CA . ASP A 1 82 ? 19.088 3.031 -5.225 1.00 75.12 82 ASP A CA 1
ATOM 604 C C . ASP A 1 82 ? 19.045 2.789 -3.702 1.00 75.12 82 ASP A C 1
ATOM 606 O O . ASP A 1 82 ? 18.169 3.280 -2.979 1.00 75.12 82 ASP A O 1
ATOM 610 N N . SER A 1 83 ? 20.030 2.053 -3.187 1.00 75.06 83 SER A N 1
ATOM 611 C CA . SER A 1 83 ? 20.182 1.771 -1.754 1.00 75.06 83 SER A CA 1
ATOM 612 C C . SER A 1 83 ? 20.400 3.019 -0.878 1.00 75.06 83 SER A C 1
ATOM 614 O O . SER A 1 83 ? 20.218 2.942 0.342 1.00 75.06 83 SER A O 1
ATOM 616 N N . ASN A 1 84 ? 20.728 4.170 -1.474 1.00 72.25 84 ASN A N 1
ATOM 617 C CA . ASN A 1 84 ? 20.922 5.457 -0.804 1.00 72.25 84 ASN A CA 1
ATOM 618 C C . ASN A 1 84 ? 19.695 6.381 -0.902 1.00 72.25 84 ASN A C 1
ATOM 620 O O . ASN A 1 84 ? 19.702 7.460 -0.311 1.00 72.25 84 ASN A O 1
ATOM 624 N N . GLY A 1 85 ? 18.631 5.970 -1.599 1.00 70.00 85 GLY A N 1
ATOM 625 C CA . GLY A 1 85 ? 17.428 6.783 -1.794 1.00 70.00 85 GLY A CA 1
ATOM 626 C C . GLY A 1 85 ? 17.528 7.797 -2.927 1.00 70.00 85 GLY A C 1
ATOM 627 O O . GLY A 1 85 ? 16.617 8.615 -3.091 1.00 70.00 85 GLY A O 1
ATOM 628 N N . ILE A 1 86 ? 18.596 7.739 -3.723 1.00 73.69 86 ILE A N 1
ATOM 629 C CA . ILE A 1 86 ? 18.758 8.566 -4.914 1.00 73.69 86 ILE A CA 1
ATOM 630 C C . ILE A 1 86 ? 17.849 8.009 -6.002 1.00 73.69 86 ILE A C 1
ATOM 632 O O . ILE A 1 86 ? 17.758 6.803 -6.217 1.00 73.69 86 ILE A O 1
ATOM 636 N N . ASN A 1 87 ? 17.147 8.908 -6.687 1.00 73.12 87 ASN A N 1
ATOM 637 C CA . ASN A 1 87 ? 16.252 8.546 -7.772 1.00 73.12 87 ASN A CA 1
ATOM 638 C C . ASN A 1 87 ? 17.056 8.135 -9.014 1.00 73.12 87 ASN A C 1
ATOM 640 O O . ASN A 1 87 ? 17.670 8.988 -9.650 1.00 73.12 87 ASN A O 1
ATOM 644 N N . THR A 1 88 ? 17.038 6.852 -9.363 1.00 73.88 88 THR A N 1
ATOM 645 C CA . THR A 1 88 ? 17.713 6.309 -10.552 1.00 73.88 88 THR A CA 1
ATOM 646 C C . THR A 1 88 ? 16.819 6.319 -11.788 1.00 73.88 88 THR A C 1
ATOM 648 O O . THR A 1 88 ? 17.319 6.210 -12.903 1.00 73.88 88 THR A O 1
ATOM 651 N N . ASN A 1 89 ? 15.506 6.498 -11.612 1.00 73.00 89 ASN A N 1
ATOM 652 C CA . ASN A 1 89 ? 14.572 6.734 -12.709 1.00 73.00 89 ASN A CA 1
ATOM 653 C C . ASN A 1 89 ? 13.511 7.761 -12.296 1.00 73.00 89 ASN A C 1
ATOM 655 O O . ASN A 1 89 ? 12.431 7.383 -11.822 1.00 73.00 89 ASN A O 1
ATOM 659 N N . PRO A 1 90 ? 13.810 9.065 -12.420 1.00 67.62 90 PRO A N 1
ATOM 660 C CA . PRO A 1 90 ? 12.869 10.082 -12.013 1.00 67.62 90 PRO A CA 1
ATOM 661 C C . PRO A 1 90 ? 11.687 10.162 -12.988 1.00 67.62 90 PRO A C 1
ATOM 663 O O . PRO A 1 90 ? 11.885 10.198 -14.201 1.00 67.62 90 PRO A O 1
ATOM 666 N N . PRO A 1 91 ? 10.445 10.207 -12.479 1.00 63.22 91 PRO A N 1
ATOM 667 C CA . PRO A 1 91 ? 9.267 10.372 -13.313 1.00 63.22 91 PRO A CA 1
ATOM 668 C C . PRO A 1 91 ? 9.299 11.754 -13.969 1.00 63.22 91 PRO A C 1
ATOM 670 O O . PRO A 1 91 ? 9.534 12.766 -13.304 1.00 63.22 91 PRO A O 1
ATOM 673 N N . SER A 1 92 ? 8.986 11.814 -15.264 1.00 56.72 92 SER A N 1
ATOM 674 C CA . SER A 1 92 ? 9.107 13.028 -16.090 1.00 56.72 92 SER A CA 1
ATOM 675 C C . SER A 1 92 ? 8.214 14.198 -15.650 1.00 56.72 92 SER A C 1
ATOM 677 O O . SER A 1 92 ? 8.335 15.294 -16.179 1.00 56.72 92 SER A O 1
ATOM 679 N N . LYS A 1 93 ? 7.295 13.976 -14.700 1.00 52.94 93 LYS A N 1
ATOM 680 C CA . LYS A 1 93 ? 6.439 15.017 -14.109 1.00 52.94 93 LYS A CA 1
ATOM 681 C C . LYS A 1 93 ? 7.098 15.772 -12.947 1.00 52.94 93 LYS A C 1
ATOM 683 O O . LYS A 1 93 ? 6.583 16.811 -12.556 1.00 52.94 93 LYS A O 1
ATOM 688 N N . PHE A 1 94 ? 8.191 15.252 -12.380 1.00 48.62 94 PHE A N 1
ATOM 689 C CA . PHE A 1 94 ? 8.803 15.784 -11.153 1.00 48.62 94 PHE A CA 1
ATOM 690 C C . PHE A 1 94 ? 10.303 16.083 -11.279 1.00 48.62 94 PHE A C 1
ATOM 692 O O . PHE A 1 94 ? 10.916 16.526 -10.309 1.00 48.62 94 PHE A O 1
ATOM 699 N N . SER A 1 95 ? 10.909 15.859 -12.446 1.00 47.16 95 SER A N 1
ATOM 700 C CA . SER A 1 95 ? 12.259 16.331 -12.742 1.00 47.16 95 SER A CA 1
ATOM 701 C C . SER A 1 95 ? 12.399 16.688 -14.223 1.00 47.16 95 SER A C 1
ATOM 703 O O . SER A 1 95 ? 11.730 16.123 -15.086 1.00 47.16 95 SER A O 1
ATOM 705 N N . SER A 1 96 ? 13.302 17.622 -14.514 1.00 47.97 96 SER A N 1
ATOM 706 C CA . SER A 1 96 ? 13.760 17.958 -15.868 1.00 47.97 96 SER A CA 1
ATOM 707 C C . SER A 1 96 ? 14.668 16.881 -16.481 1.00 47.97 96 SER A C 1
ATOM 709 O O . SER A 1 96 ? 15.036 16.981 -17.649 1.00 47.97 96 SER A O 1
ATOM 711 N N . ALA A 1 97 ? 15.024 15.843 -15.715 1.00 51.94 97 ALA A N 1
ATOM 712 C CA . ALA A 1 97 ? 15.779 14.699 -16.202 1.00 51.94 97 ALA A CA 1
ATOM 713 C C . ALA A 1 97 ? 14.806 13.674 -16.793 1.00 51.94 97 ALA A C 1
ATOM 715 O O . ALA A 1 97 ? 13.959 13.122 -16.090 1.00 51.94 97 ALA A O 1
ATOM 716 N N . ALA A 1 98 ? 14.912 13.427 -18.098 1.00 53.00 98 ALA A N 1
ATOM 717 C CA . ALA A 1 98 ? 14.089 12.436 -18.770 1.00 53.00 98 ALA A CA 1
ATOM 718 C C . ALA A 1 98 ? 14.287 11.054 -18.126 1.00 53.00 98 ALA A C 1
ATOM 720 O O . ALA A 1 98 ? 15.410 10.573 -18.012 1.00 53.00 98 ALA A O 1
ATOM 721 N N . SER A 1 99 ? 13.184 10.411 -17.736 1.00 58.88 99 SER A N 1
ATOM 722 C CA . SER A 1 99 ? 13.170 8.979 -17.439 1.00 58.88 99 SER A CA 1
ATOM 723 C C . SER A 1 99 ? 13.715 8.226 -18.654 1.00 58.88 99 SER A C 1
ATOM 725 O O . SER A 1 99 ? 13.121 8.274 -19.736 1.00 58.88 99 SER A O 1
ATOM 727 N N . THR A 1 100 ? 14.865 7.578 -18.480 1.00 65.06 100 THR A N 1
ATOM 728 C CA . THR A 1 100 ? 15.584 6.891 -19.561 1.00 65.06 100 THR A CA 1
ATOM 729 C C . THR A 1 100 ? 14.923 5.561 -19.930 1.00 65.06 100 THR A C 1
ATOM 731 O O . THR A 1 100 ? 15.129 5.068 -21.032 1.00 65.06 100 THR A O 1
ATOM 734 N N . VAL A 1 101 ? 14.106 4.996 -19.031 1.00 75.31 101 VAL A N 1
ATOM 735 C CA . VAL A 1 101 ? 13.524 3.651 -19.153 1.00 75.31 101 VAL A CA 1
ATOM 736 C C . VAL A 1 101 ? 12.021 3.695 -18.878 1.00 75.31 101 VAL A C 1
ATOM 738 O O . VAL A 1 101 ? 11.570 4.360 -17.946 1.00 75.31 101 VAL A O 1
ATOM 741 N N . SER A 1 102 ? 11.227 2.989 -19.686 1.00 81.44 102 SER A N 1
ATOM 742 C CA . SER A 1 102 ? 9.776 2.892 -19.470 1.00 81.44 102 SER A CA 1
ATOM 743 C C . SER A 1 102 ? 9.435 2.103 -18.199 1.00 81.44 102 SER A C 1
ATOM 745 O O . SER A 1 102 ? 10.174 1.204 -17.799 1.00 81.44 102 SER A O 1
ATOM 747 N N . ASN A 1 103 ? 8.277 2.380 -17.590 1.00 84.44 103 ASN A N 1
ATOM 748 C CA . ASN A 1 103 ? 7.781 1.604 -16.449 1.00 84.44 103 ASN A CA 1
ATOM 749 C C . ASN A 1 103 ? 7.728 0.099 -16.761 1.00 84.44 103 ASN A C 1
ATOM 751 O O . ASN A 1 103 ? 8.140 -0.707 -15.932 1.00 84.44 103 ASN A O 1
ATOM 755 N N . PHE A 1 104 ? 7.268 -0.280 -17.959 1.00 84.31 104 PHE A N 1
ATOM 756 C CA . PHE A 1 104 ? 7.209 -1.681 -18.379 1.00 84.31 104 PHE A CA 1
ATOM 757 C C . PHE A 1 104 ? 8.587 -2.339 -18.358 1.00 84.31 104 PHE A C 1
ATOM 759 O O . PHE A 1 104 ? 8.749 -3.396 -17.759 1.00 84.31 104 PHE A O 1
ATOM 766 N N . GLU A 1 105 ? 9.583 -1.701 -18.967 1.00 84.62 105 GLU A N 1
ATOM 767 C CA . GLU A 1 105 ? 10.937 -2.243 -19.048 1.00 84.62 105 GLU A CA 1
ATOM 768 C C . GLU A 1 105 ? 11.599 -2.335 -17.667 1.00 84.62 105 GLU A C 1
ATOM 770 O O . GLU A 1 105 ? 12.228 -3.343 -17.351 1.00 84.62 105 GLU A O 1
ATOM 775 N N . LEU A 1 106 ? 11.373 -1.352 -16.789 1.00 83.12 106 LEU A N 1
ATOM 776 C CA . LEU A 1 106 ? 11.825 -1.424 -15.397 1.00 83.12 106 LEU A CA 1
ATOM 777 C C . LEU A 1 106 ? 11.245 -2.629 -14.659 1.00 83.12 106 LEU A C 1
ATOM 779 O O . LEU A 1 106 ? 11.977 -3.353 -13.986 1.00 83.12 106 LEU A O 1
ATOM 783 N N . ILE A 1 107 ? 9.932 -2.830 -14.775 1.00 86.44 107 ILE A N 1
ATOM 784 C CA . ILE A 1 107 ? 9.225 -3.928 -14.112 1.00 86.44 107 ILE A CA 1
ATOM 785 C C . ILE A 1 107 ? 9.653 -5.264 -14.711 1.00 86.44 107 ILE A C 1
ATOM 787 O O . ILE A 1 107 ? 9.868 -6.218 -13.971 1.00 86.44 107 ILE A O 1
ATOM 791 N N . TYR A 1 108 ? 9.790 -5.333 -16.034 1.00 85.38 108 TYR A N 1
ATOM 792 C CA . TYR A 1 108 ? 10.201 -6.531 -16.751 1.00 85.38 108 TYR A CA 1
ATOM 793 C C . TYR A 1 108 ? 11.602 -6.979 -16.334 1.00 85.38 108 TYR A C 1
ATOM 795 O O . TYR A 1 108 ? 11.780 -8.141 -15.978 1.00 85.38 108 TYR A O 1
ATOM 803 N N . ASN A 1 109 ? 12.568 -6.060 -16.291 1.00 84.06 109 ASN A N 1
ATOM 804 C CA . ASN A 1 109 ? 13.941 -6.366 -15.886 1.00 84.06 109 ASN A CA 1
ATOM 805 C C . ASN A 1 109 ? 14.004 -6.831 -14.422 1.00 84.06 109 ASN A C 1
ATOM 807 O O . ASN A 1 109 ? 14.681 -7.807 -14.099 1.00 84.06 109 ASN A O 1
ATOM 811 N N . GLU A 1 110 ? 13.244 -6.177 -13.539 1.00 83.38 110 GLU A N 1
ATOM 812 C CA . GLU A 1 110 ? 13.150 -6.559 -12.127 1.00 83.38 110 GLU A CA 1
ATOM 813 C C . GLU A 1 110 ? 12.508 -7.946 -11.960 1.00 83.38 110 GLU A C 1
ATOM 815 O O . GLU A 1 110 ? 12.987 -8.797 -11.207 1.00 83.38 110 GLU A O 1
ATOM 820 N N . PHE A 1 111 ? 11.446 -8.210 -12.724 1.00 85.19 111 PHE A N 1
ATOM 821 C CA . PHE A 1 111 ? 10.754 -9.490 -12.720 1.00 85.19 111 PHE A CA 1
ATOM 822 C C . PHE A 1 111 ? 11.621 -10.619 -13.287 1.00 85.19 111 PHE A C 1
ATOM 824 O O . PHE A 1 111 ? 11.604 -11.720 -12.743 1.00 85.19 111 PHE A O 1
ATOM 831 N N . GLN A 1 112 ? 12.387 -10.368 -14.352 1.00 83.00 112 GLN A N 1
ATOM 832 C CA . GLN A 1 112 ? 13.269 -11.364 -14.962 1.00 83.00 112 GLN A CA 1
ATOM 833 C C . GLN A 1 112 ? 14.341 -11.848 -13.978 1.00 83.00 112 GLN A C 1
ATOM 835 O O . GLN A 1 112 ? 14.655 -13.035 -13.957 1.00 83.00 112 GLN A O 1
ATOM 840 N N . SER A 1 113 ? 14.861 -10.944 -13.144 1.00 81.19 113 SER A N 1
ATOM 841 C CA . SER A 1 113 ? 15.874 -11.266 -12.136 1.00 81.19 113 SER A CA 1
ATOM 842 C C . SER A 1 113 ? 15.287 -12.009 -10.927 1.00 81.19 113 SER A C 1
ATOM 844 O O . SER A 1 113 ? 15.848 -13.001 -10.469 1.00 81.19 113 SER A O 1
ATOM 846 N N . ASN A 1 114 ? 14.134 -11.555 -10.418 1.00 79.81 114 ASN A N 1
ATOM 847 C CA . ASN A 1 114 ? 13.644 -11.944 -9.089 1.00 79.81 114 ASN A CA 1
ATOM 848 C C . ASN A 1 114 ? 12.355 -12.788 -9.091 1.00 79.81 114 ASN A C 1
ATOM 850 O O . ASN A 1 114 ? 11.894 -13.224 -8.033 1.00 79.81 114 ASN A O 1
ATOM 854 N N . GLY A 1 115 ? 11.706 -12.973 -10.246 1.00 80.25 115 GLY A N 1
ATOM 855 C CA . GLY A 1 115 ? 10.424 -13.680 -10.401 1.00 80.25 115 GLY A CA 1
ATOM 856 C C . GLY A 1 115 ? 9.231 -13.033 -9.680 1.00 80.25 115 GLY A C 1
ATOM 857 O O . GLY A 1 115 ? 8.104 -13.526 -9.758 1.00 80.25 115 GLY A O 1
ATOM 858 N N . THR A 1 116 ? 9.464 -11.942 -8.951 1.00 84.06 116 THR A N 1
ATOM 859 C CA . THR A 1 116 ? 8.482 -11.157 -8.205 1.00 84.06 116 THR A CA 1
ATOM 860 C C . THR A 1 116 ? 8.951 -9.712 -8.152 1.00 84.06 116 THR A C 1
ATOM 862 O O . THR A 1 116 ? 10.153 -9.455 -8.137 1.00 84.06 116 THR A O 1
ATOM 865 N N . VAL A 1 117 ? 8.008 -8.773 -8.108 1.00 87.38 117 VAL A N 1
ATOM 866 C CA . VAL A 1 117 ? 8.313 -7.342 -8.040 1.00 87.38 117 VAL A CA 1
ATOM 867 C C . VAL A 1 117 ? 7.639 -6.732 -6.821 1.00 87.38 117 VAL A C 1
ATOM 869 O O . VAL A 1 117 ? 6.472 -7.011 -6.537 1.00 87.38 117 VAL A O 1
ATOM 872 N N . TRP A 1 118 ? 8.379 -5.893 -6.101 1.00 88.19 118 TRP A N 1
ATOM 873 C CA . TRP A 1 118 ? 7.884 -5.186 -4.927 1.00 88.19 118 TRP A CA 1
ATOM 874 C C . TRP A 1 118 ? 7.725 -3.699 -5.220 1.00 88.19 118 TRP A C 1
ATOM 876 O O . TRP A 1 118 ? 8.662 -3.030 -5.659 1.00 88.19 118 TRP A O 1
ATOM 886 N N . PHE A 1 119 ? 6.538 -3.186 -4.913 1.00 89.62 119 PHE A N 1
ATOM 887 C CA . PHE A 1 119 ? 6.222 -1.768 -4.970 1.00 89.62 119 PHE A CA 1
ATOM 888 C C . PHE A 1 119 ? 5.968 -1.222 -3.576 1.00 89.62 119 PHE A C 1
ATOM 890 O O . PHE A 1 119 ? 5.387 -1.891 -2.720 1.00 89.62 119 PHE A O 1
ATOM 897 N N . TYR A 1 120 ? 6.352 0.031 -3.387 1.00 90.19 120 TYR A N 1
ATOM 898 C CA . TYR A 1 120 ? 5.971 0.829 -2.240 1.00 90.19 120 TYR A CA 1
ATOM 899 C C . TYR A 1 120 ? 5.092 1.975 -2.696 1.00 90.19 120 TYR A C 1
ATOM 901 O O . TYR A 1 120 ? 5.466 2.732 -3.591 1.00 90.19 120 TYR A O 1
ATOM 909 N N . VAL A 1 121 ? 3.939 2.102 -2.053 1.00 91.31 121 VAL A N 1
ATOM 910 C CA . VAL A 1 121 ? 3.055 3.249 -2.199 1.00 91.31 121 VAL A CA 1
ATOM 911 C C . VAL A 1 121 ? 3.088 4.016 -0.895 1.00 91.31 121 VAL A C 1
ATOM 913 O O . VAL A 1 121 ? 2.788 3.467 0.167 1.00 91.31 121 VAL A O 1
ATOM 916 N N . TYR A 1 122 ? 3.506 5.268 -0.959 1.00 89.06 122 TYR A N 1
ATOM 917 C CA . TYR A 1 122 ? 3.679 6.082 0.230 1.00 89.06 122 TYR A CA 1
ATOM 918 C C . TYR A 1 122 ? 3.367 7.536 -0.049 1.00 89.06 122 TYR A C 1
ATOM 920 O O . TYR A 1 122 ? 3.505 8.023 -1.169 1.00 89.06 122 TYR A O 1
ATOM 928 N N . ASP A 1 123 ? 2.986 8.233 1.008 1.00 87.38 123 ASP A N 1
ATOM 929 C CA . ASP A 1 123 ? 2.848 9.674 0.979 1.00 87.38 123 ASP A CA 1
ATOM 930 C C . ASP A 1 123 ? 4.208 10.275 1.293 1.00 87.38 123 ASP A C 1
ATOM 932 O O . ASP A 1 123 ? 4.881 9.866 2.240 1.00 87.38 123 ASP A O 1
ATOM 936 N N . ARG A 1 124 ? 4.631 11.241 0.488 1.00 82.25 124 ARG A N 1
ATOM 937 C CA . ARG A 1 124 ? 5.827 12.022 0.769 1.00 82.25 124 ARG A CA 1
ATOM 938 C C . ARG A 1 124 ? 5.501 13.493 0.853 1.00 82.25 124 ARG A C 1
ATOM 940 O O . ARG A 1 124 ? 4.653 13.997 0.118 1.00 82.25 124 ARG A O 1
ATOM 947 N N . LYS A 1 125 ? 6.2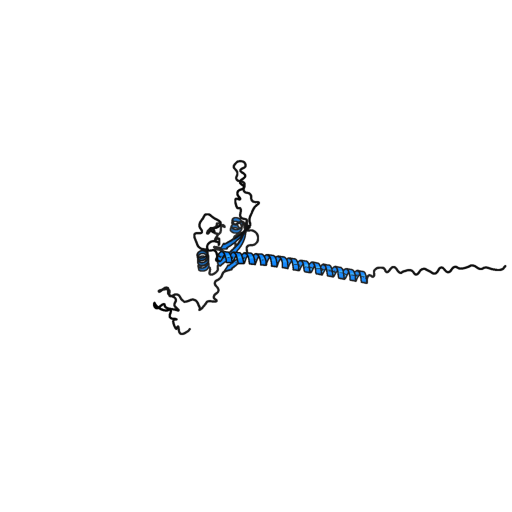18 14.179 1.728 1.00 79.75 125 LYS A N 1
ATOM 948 C CA . LYS A 1 125 ? 6.193 15.633 1.825 1.00 79.75 125 LYS A CA 1
ATOM 949 C C . LYS A 1 125 ? 7.169 16.208 0.810 1.00 79.75 125 LYS A C 1
ATOM 951 O O . LYS A 1 125 ? 8.379 15.999 0.923 1.00 79.75 125 LYS A O 1
ATOM 956 N N . ILE A 1 126 ? 6.646 16.892 -0.201 1.00 70.12 126 ILE A N 1
ATOM 957 C CA . ILE A 1 126 ? 7.483 17.559 -1.193 1.00 70.12 126 ILE A CA 1
ATOM 958 C C . ILE A 1 126 ? 7.801 18.978 -0.732 1.00 70.12 126 ILE A C 1
ATOM 960 O O . ILE A 1 126 ? 6.928 19.828 -0.606 1.00 70.12 126 ILE A O 1
ATOM 964 N N . SER A 1 127 ? 9.086 19.259 -0.539 1.00 61.50 127 SER A N 1
ATOM 965 C CA . SER A 1 127 ? 9.564 20.635 -0.488 1.00 61.50 127 SER A CA 1
ATOM 966 C C . SER A 1 127 ? 9.605 21.169 -1.917 1.00 61.50 127 SER A C 1
ATOM 968 O O . SER A 1 127 ? 10.607 21.031 -2.621 1.00 61.50 127 SER A O 1
ATOM 970 N N . THR A 1 128 ? 8.491 21.715 -2.390 1.00 51.78 128 THR A N 1
ATOM 971 C CA . THR A 1 128 ? 8.523 22.569 -3.576 1.00 51.78 128 THR A CA 1
ATOM 972 C C . THR A 1 128 ? 9.103 23.916 -3.169 1.00 51.78 128 THR A C 1
ATOM 974 O O . THR A 1 128 ? 8.644 24.470 -2.169 1.00 51.78 128 THR A O 1
ATOM 977 N N . PRO A 1 129 ? 10.069 24.480 -3.912 1.00 48.69 129 PRO A N 1
ATOM 978 C CA . PRO A 1 129 ? 10.312 25.910 -3.850 1.00 48.69 129 PRO A CA 1
ATOM 979 C C . PRO A 1 129 ? 9.052 26.585 -4.404 1.00 48.69 129 PRO A C 1
ATOM 981 O O . PRO A 1 129 ? 8.901 26.757 -5.607 1.00 48.69 129 PRO A O 1
ATOM 984 N N . ILE A 1 130 ? 8.078 26.849 -3.537 1.00 49.44 130 ILE A N 1
ATOM 985 C CA . ILE A 1 130 ? 6.975 27.746 -3.869 1.00 49.44 130 ILE A CA 1
ATOM 986 C C . ILE A 1 130 ? 7.620 29.121 -4.005 1.00 49.44 130 ILE A C 1
ATOM 988 O O . ILE A 1 130 ? 8.504 29.451 -3.215 1.00 49.44 130 ILE A O 1
ATOM 992 N N . GLU A 1 131 ? 7.242 29.861 -5.041 1.00 45.00 131 GLU A N 1
ATOM 993 C CA . GLU A 1 131 ? 7.792 31.157 -5.455 1.00 45.00 131 GLU A CA 1
ATOM 994 C C . GLU A 1 131 ? 7.592 32.288 -4.424 1.00 45.00 131 GLU A C 1
ATOM 996 O O . GLU A 1 131 ? 7.142 33.377 -4.752 1.00 45.00 131 GLU A O 1
ATOM 1001 N N . GLU A 1 132 ? 7.924 32.070 -3.158 1.00 46.97 132 GLU A N 1
ATOM 1002 C CA . GLU A 1 132 ? 8.019 33.119 -2.154 1.00 46.97 132 GLU A CA 1
ATOM 1003 C C . GLU A 1 132 ? 9.446 33.134 -1.615 1.00 46.97 132 GLU A C 1
ATOM 1005 O O . GLU A 1 132 ? 9.778 32.674 -0.523 1.00 46.97 132 GLU A O 1
ATOM 1010 N N . PHE A 1 133 ? 10.330 33.624 -2.476 1.00 50.75 133 PHE A N 1
ATOM 1011 C CA . PHE A 1 133 ? 11.691 33.976 -2.126 1.00 50.75 133 PHE A CA 1
ATOM 1012 C C . PHE A 1 133 ? 11.653 35.292 -1.347 1.00 50.75 133 PHE A C 1
ATOM 1014 O O . PHE A 1 133 ? 11.467 36.353 -1.937 1.00 50.75 133 PHE A O 1
ATOM 1021 N N . THR A 1 134 ? 11.844 35.251 -0.028 1.00 53.38 134 THR A N 1
ATOM 1022 C CA . THR A 1 134 ? 12.297 36.453 0.685 1.00 53.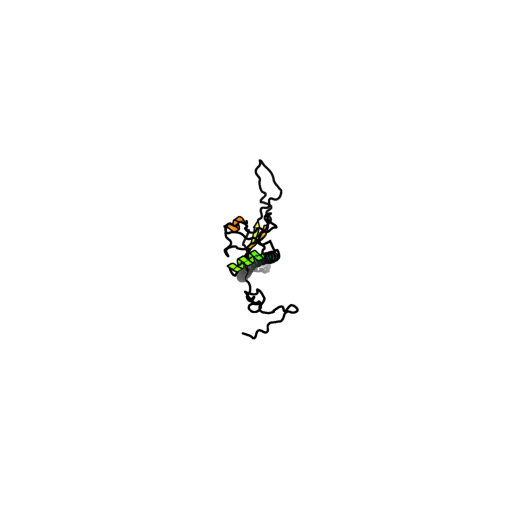38 134 THR A CA 1
ATOM 1023 C C . THR A 1 134 ? 13.810 36.374 0.793 1.00 53.38 134 THR A C 1
ATOM 1025 O O . THR A 1 134 ? 14.350 35.607 1.591 1.00 53.38 134 THR A O 1
ATOM 1028 N N . GLN A 1 135 ? 14.501 37.149 -0.041 1.00 49.50 135 GLN A N 1
ATOM 1029 C CA . GLN A 1 135 ? 15.918 37.409 0.165 1.00 49.50 135 GLN A CA 1
ATOM 1030 C C . GLN A 1 135 ? 16.041 38.318 1.383 1.00 49.50 135 GLN A C 1
ATOM 1032 O O . GLN A 1 135 ? 15.692 39.494 1.320 1.00 49.50 135 GLN A O 1
ATOM 1037 N N . VAL A 1 136 ? 16.540 37.780 2.487 1.00 57.03 136 VAL A N 1
ATOM 1038 C CA . VAL A 1 136 ? 17.106 38.603 3.555 1.00 57.03 136 VAL A CA 1
ATOM 1039 C C . VAL A 1 136 ? 18.594 38.284 3.560 1.00 57.03 136 VAL A C 1
ATOM 1041 O O . VAL A 1 136 ? 18.984 37.130 3.730 1.00 57.03 136 VAL A O 1
ATOM 1044 N N . ASP A 1 137 ? 19.414 39.284 3.244 1.00 61.78 137 ASP A N 1
ATOM 1045 C CA . ASP A 1 137 ? 20.880 39.220 3.295 1.00 61.78 137 ASP A CA 1
ATOM 1046 C C . ASP A 1 137 ? 21.534 38.071 2.500 1.00 61.78 137 ASP A C 1
ATOM 1048 O O . ASP A 1 137 ? 22.511 37.459 2.925 1.00 61.78 137 ASP A O 1
ATOM 1052 N N . GLY A 1 138 ? 21.007 37.763 1.310 1.00 61.62 138 GLY A N 1
ATOM 1053 C CA . GLY A 1 138 ? 21.633 36.813 0.378 1.00 61.62 138 GLY A CA 1
ATOM 1054 C C . GLY A 1 138 ? 21.505 35.331 0.758 1.00 61.62 138 GLY A C 1
ATOM 1055 O O . GLY A 1 138 ? 21.996 34.476 0.020 1.00 61.62 138 GLY A O 1
ATOM 1056 N N . VAL A 1 139 ? 20.806 35.001 1.848 1.00 62.19 139 VAL A N 1
ATOM 1057 C CA . VAL A 1 139 ? 20.518 33.618 2.249 1.00 62.19 139 VAL A CA 1
ATOM 1058 C C . VAL A 1 139 ? 19.122 33.223 1.770 1.00 62.19 139 VAL A C 1
ATOM 1060 O O . VAL A 1 139 ? 18.120 33.855 2.098 1.00 62.19 139 VAL A O 1
ATOM 1063 N N . SER A 1 140 ? 19.052 32.153 0.976 1.00 57.72 140 SER A N 1
ATOM 1064 C CA . SER A 1 140 ? 17.779 31.603 0.497 1.00 57.72 140 SER A CA 1
ATOM 1065 C C . SER A 1 140 ? 17.084 30.852 1.634 1.00 57.72 140 SER A C 1
ATOM 1067 O O . SER A 1 140 ? 17.539 29.778 2.027 1.00 57.72 140 SER A O 1
ATOM 1069 N N . THR A 1 141 ? 15.988 31.402 2.161 1.00 53.50 141 THR A N 1
ATOM 1070 C CA . THR A 1 141 ? 15.165 30.727 3.177 1.00 53.50 141 THR A CA 1
ATOM 1071 C C . THR A 1 141 ? 13.956 30.086 2.499 1.00 53.50 141 THR A C 1
ATOM 1073 O O . THR A 1 141 ? 13.168 30.770 1.854 1.00 53.50 141 THR A O 1
ATOM 1076 N N . TYR A 1 142 ? 13.819 28.764 2.614 1.00 57.41 142 TYR A N 1
ATOM 1077 C CA . TYR A 1 142 ? 12.738 28.003 1.982 1.00 57.41 142 TYR A CA 1
ATOM 1078 C C . TYR A 1 142 ? 11.508 27.948 2.896 1.00 57.41 142 TYR A C 1
ATOM 1080 O O . TYR A 1 142 ? 11.615 27.551 4.058 1.00 57.41 142 TYR A O 1
ATOM 1088 N N . ASN A 1 143 ? 10.329 28.296 2.371 1.00 51.59 143 ASN A N 1
ATOM 1089 C CA . ASN A 1 143 ? 9.067 28.139 3.092 1.00 51.59 143 ASN A CA 1
ATOM 1090 C C . ASN A 1 143 ? 8.689 26.646 3.170 1.00 51.59 143 ASN A C 1
ATOM 1092 O O . ASN A 1 143 ? 8.209 26.051 2.211 1.00 51.59 143 ASN A O 1
ATOM 1096 N N . ILE A 1 144 ? 8.933 26.032 4.329 1.00 51.44 144 ILE A N 1
ATOM 1097 C CA . ILE A 1 144 ? 8.623 24.622 4.625 1.00 51.44 144 ILE A CA 1
ATOM 1098 C C . ILE A 1 144 ? 7.167 24.391 5.072 1.00 51.44 1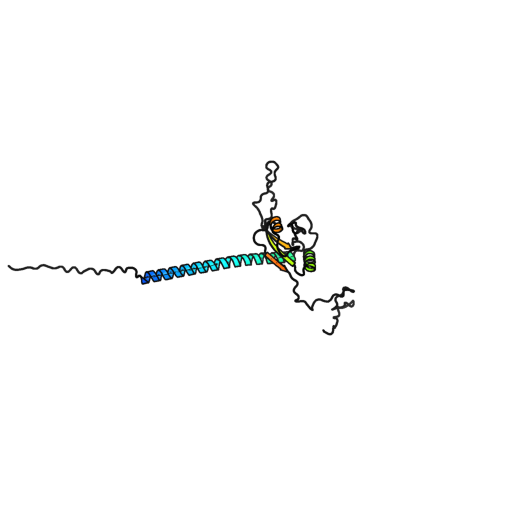44 ILE A C 1
ATOM 1100 O O . ILE A 1 144 ? 6.787 23.245 5.330 1.00 51.44 144 ILE A O 1
ATOM 1104 N N . TYR A 1 145 ? 6.359 25.452 5.195 1.00 49.09 145 TYR A N 1
ATOM 1105 C CA . TYR A 1 145 ? 5.028 25.401 5.813 1.00 49.09 145 TYR A CA 1
ATOM 1106 C C . TYR A 1 145 ? 3.894 25.097 4.826 1.00 49.09 145 TYR A C 1
ATOM 1108 O O . TYR A 1 145 ? 2.850 24.589 5.230 1.00 49.09 145 TYR A O 1
ATOM 1116 N N . SER A 1 146 ? 4.105 25.310 3.531 1.00 53.34 146 SER A N 1
ATOM 1117 C CA . SER A 1 146 ? 3.218 24.876 2.450 1.00 53.34 146 SER A CA 1
ATOM 1118 C C . SER A 1 146 ? 3.768 23.584 1.847 1.00 53.34 146 SER A C 1
ATOM 1120 O O . SER A 1 146 ? 4.384 23.577 0.789 1.00 53.34 146 SER A O 1
ATOM 1122 N N . ASN A 1 147 ? 3.613 22.471 2.565 1.00 58.38 147 ASN A N 1
ATOM 1123 C CA . ASN A 1 147 ? 4.187 21.185 2.169 1.00 58.38 147 ASN A CA 1
ATOM 1124 C C . ASN A 1 147 ? 3.098 20.272 1.583 1.00 58.38 147 ASN A C 1
ATOM 1126 O O . ASN A 1 147 ? 2.461 19.536 2.348 1.00 58.38 147 ASN A O 1
ATOM 1130 N N . PRO A 1 148 ? 2.818 20.329 0.264 1.00 65.19 148 PRO A N 1
ATOM 1131 C CA . PRO A 1 148 ? 1.886 19.394 -0.339 1.00 65.19 148 PRO A CA 1
ATOM 1132 C C . PRO A 1 148 ? 2.384 17.965 -0.114 1.00 65.19 148 PRO A C 1
ATOM 1134 O O . PRO A 1 148 ? 3.563 17.649 -0.283 1.00 65.19 148 PRO A O 1
ATOM 1137 N N . THR A 1 149 ? 1.479 17.081 0.292 1.00 72.38 149 THR A N 1
ATOM 1138 C CA . THR A 1 149 ? 1.750 15.647 0.318 1.00 72.38 149 THR A CA 1
ATOM 1139 C C . THR A 1 149 ? 1.413 15.063 -1.043 1.00 72.38 149 THR A C 1
ATOM 1141 O O . THR A 1 149 ? 0.358 15.330 -1.616 1.00 72.38 149 THR A O 1
ATOM 1144 N N . VAL A 1 150 ? 2.325 14.262 -1.586 1.00 79.25 150 VAL A N 1
ATOM 1145 C CA . VAL A 1 150 ? 2.104 13.537 -2.837 1.00 79.25 150 VAL A CA 1
ATOM 1146 C C . VAL A 1 150 ? 2.244 12.056 -2.561 1.00 79.25 150 VAL A C 1
ATOM 1148 O O . VAL A 1 150 ? 3.263 11.617 -2.030 1.00 79.25 150 VAL A O 1
ATOM 1151 N N . THR A 1 151 ? 1.241 11.282 -2.964 1.00 84.88 151 THR A N 1
ATOM 1152 C CA . THR A 1 151 ? 1.348 9.827 -2.980 1.00 84.88 151 THR A CA 1
ATOM 1153 C C . THR A 1 151 ? 2.191 9.404 -4.178 1.00 84.88 151 THR A C 1
ATOM 1155 O O . THR A 1 151 ? 1.890 9.725 -5.336 1.00 84.88 151 THR A O 1
ATOM 1158 N N . GLU A 1 152 ? 3.262 8.678 -3.909 1.00 84.81 152 GLU A N 1
ATOM 1159 C CA . GLU A 1 152 ? 4.228 8.211 -4.889 1.00 84.81 152 GLU A CA 1
ATOM 1160 C C . GLU A 1 152 ? 4.267 6.683 -4.913 1.00 84.81 152 GLU A C 1
ATOM 1162 O O . GLU A 1 152 ? 4.052 6.023 -3.896 1.00 84.81 152 GLU A O 1
ATOM 1167 N N . VAL A 1 153 ? 4.522 6.132 -6.100 1.00 88.88 153 VAL A N 1
ATOM 1168 C CA . VAL A 1 153 ? 4.714 4.698 -6.313 1.00 88.88 153 VAL A CA 1
ATOM 1169 C C . VAL A 1 153 ? 6.162 4.485 -6.690 1.00 88.88 153 VAL A C 1
ATOM 1171 O O . VAL A 1 153 ? 6.655 5.078 -7.653 1.00 88.88 153 VAL A O 1
ATOM 1174 N N . ALA A 1 154 ? 6.832 3.622 -5.943 1.00 87.62 154 ALA A N 1
ATOM 1175 C CA . ALA A 1 154 ? 8.228 3.334 -6.169 1.00 87.62 154 ALA A CA 1
ATOM 1176 C C . ALA A 1 154 ? 8.502 1.835 -6.260 1.00 87.62 154 ALA A C 1
ATOM 1178 O O . ALA A 1 154 ? 7.942 1.032 -5.513 1.00 87.62 154 ALA A O 1
ATOM 1179 N N . LEU A 1 155 ? 9.386 1.486 -7.184 1.00 85.94 155 LEU A N 1
ATOM 1180 C CA . LEU A 1 155 ? 9.935 0.161 -7.393 1.00 85.94 155 LEU A CA 1
ATOM 1181 C C . LEU A 1 155 ? 11.106 -0.056 -6.430 1.00 85.94 155 LEU A C 1
ATOM 1183 O O . LEU A 1 155 ? 12.036 0.751 -6.386 1.00 85.94 155 LEU A O 1
ATOM 1187 N N . ALA A 1 156 ? 11.076 -1.158 -5.687 1.00 74.62 156 ALA A N 1
ATOM 1188 C CA . ALA A 1 156 ? 12.208 -1.575 -4.872 1.00 74.62 156 ALA A CA 1
ATOM 1189 C C . ALA A 1 156 ? 13.264 -2.228 -5.774 1.00 74.62 156 ALA A C 1
ATOM 1191 O O . ALA A 1 156 ? 12.952 -3.207 -6.443 1.00 74.62 156 ALA A O 1
ATOM 1192 N N . SER A 1 157 ? 14.484 -1.688 -5.821 1.00 61.12 157 SER A N 1
ATOM 1193 C CA . SER A 1 157 ? 15.504 -2.162 -6.766 1.00 61.12 157 SER A CA 1
ATOM 1194 C C . SER A 1 157 ? 16.209 -3.452 -6.345 1.00 61.12 157 SER A C 1
ATOM 1196 O O . SER A 1 157 ? 16.741 -4.138 -7.205 1.00 61.12 157 SER A O 1
ATOM 1198 N N . GLU A 1 158 ? 16.297 -3.746 -5.041 1.00 58.72 158 GLU A N 1
ATOM 1199 C CA . GLU A 1 158 ? 17.245 -4.761 -4.537 1.00 58.72 158 GLU A CA 1
ATOM 1200 C C . GLU A 1 158 ? 16.790 -5.477 -3.253 1.00 58.72 158 GLU A C 1
ATOM 1202 O O . GLU A 1 158 ? 17.338 -6.515 -2.889 1.00 58.72 158 GLU A O 1
ATOM 1207 N N . SER A 1 159 ? 15.793 -4.948 -2.534 1.00 63.25 159 SER A N 1
ATOM 1208 C CA . SER A 1 159 ? 15.343 -5.523 -1.264 1.00 63.25 159 SER A CA 1
ATOM 1209 C C . SER A 1 159 ? 13.839 -5.344 -1.055 1.00 63.25 159 SER A C 1
ATOM 1211 O O . SER A 1 159 ? 13.308 -4.253 -1.278 1.00 63.25 159 SER A O 1
ATOM 1213 N N . PRO A 1 160 ? 13.132 -6.371 -0.541 1.00 64.62 160 PRO A N 1
ATOM 1214 C CA . PRO A 1 160 ? 11.719 -6.283 -0.170 1.00 64.62 160 PRO A CA 1
ATOM 1215 C C . PRO A 1 160 ? 11.491 -5.465 1.112 1.00 64.62 160 PRO A C 1
ATOM 1217 O O . PRO A 1 160 ? 10.391 -5.513 1.674 1.00 64.62 160 PRO A O 1
ATOM 1220 N N . ILE A 1 161 ? 12.514 -4.745 1.593 1.00 72.06 161 ILE A N 1
ATOM 1221 C CA . ILE A 1 161 ? 12.483 -3.871 2.766 1.00 72.06 161 ILE A CA 1
ATOM 1222 C C . ILE A 1 161 ? 12.871 -2.455 2.339 1.00 72.06 161 ILE A C 1
ATOM 1224 O O . ILE A 1 161 ? 13.912 -2.234 1.722 1.00 72.06 161 ILE A O 1
ATOM 1228 N N . LEU A 1 162 ? 12.031 -1.486 2.695 1.00 77.75 162 LEU A N 1
ATOM 1229 C CA . LEU A 1 162 ? 12.313 -0.075 2.482 1.00 77.75 162 LEU A CA 1
ATOM 1230 C C . LEU A 1 162 ? 13.417 0.372 3.449 1.00 77.75 162 LEU A C 1
ATOM 1232 O O . LEU A 1 162 ? 13.228 0.365 4.665 1.00 77.75 162 LEU A O 1
ATOM 1236 N N . ASN A 1 163 ? 14.576 0.750 2.911 1.00 80.62 163 ASN A N 1
ATOM 1237 C CA . ASN A 1 163 ? 15.712 1.206 3.711 1.00 80.62 163 ASN A CA 1
ATOM 1238 C C . ASN A 1 163 ? 15.371 2.539 4.420 1.00 80.62 163 ASN A C 1
ATOM 1240 O O . ASN A 1 163 ? 14.903 3.466 3.752 1.00 80.62 163 ASN A O 1
ATOM 1244 N N . PRO A 1 164 ? 15.653 2.699 5.729 1.00 81.75 164 PRO A N 1
ATOM 1245 C CA . PRO A 1 164 ? 15.487 3.974 6.433 1.00 81.75 164 PRO A CA 1
ATOM 1246 C C . PRO A 1 164 ? 16.164 5.167 5.743 1.00 81.75 164 PRO A C 1
ATOM 1248 O O . PRO A 1 164 ? 15.633 6.275 5.768 1.00 81.75 164 PRO A O 1
ATOM 1251 N N . LYS A 1 165 ? 17.303 4.950 5.068 1.00 81.62 165 LYS A N 1
ATOM 1252 C CA . LYS A 1 165 ? 17.968 5.993 4.268 1.00 81.62 165 LYS A CA 1
ATOM 1253 C C . LYS A 1 165 ? 17.086 6.485 3.120 1.00 81.62 165 LYS A C 1
ATOM 1255 O O . LYS A 1 165 ? 16.961 7.689 2.928 1.00 81.62 165 LYS A O 1
ATOM 1260 N N . VAL A 1 166 ? 16.427 5.564 2.415 1.00 79.56 166 VAL A N 1
ATOM 1261 C CA . VAL A 1 166 ? 15.475 5.881 1.340 1.00 79.56 166 VAL A CA 1
ATOM 1262 C C . VAL A 1 166 ? 14.268 6.622 1.909 1.00 79.56 166 VAL A C 1
ATOM 1264 O O . VAL A 1 166 ? 13.848 7.628 1.344 1.00 79.56 166 VAL A O 1
ATOM 1267 N N . ALA A 1 167 ? 13.736 6.169 3.048 1.00 82.50 167 ALA A N 1
ATOM 1268 C CA . ALA A 1 167 ? 12.594 6.817 3.685 1.00 82.50 167 ALA A CA 1
ATOM 1269 C C . ALA A 1 167 ? 12.887 8.274 4.078 1.00 82.50 167 ALA A C 1
ATOM 1271 O O . ALA A 1 167 ? 12.072 9.158 3.809 1.00 82.50 167 ALA A O 1
ATOM 1272 N N . ASN A 1 168 ? 14.081 8.532 4.619 1.00 82.62 168 ASN A N 1
ATOM 1273 C CA . ASN A 1 168 ? 14.540 9.881 4.941 1.00 82.62 168 ASN A CA 1
ATOM 1274 C C . ASN A 1 168 ? 14.798 10.722 3.684 1.00 82.62 168 ASN A C 1
ATOM 1276 O O . ASN A 1 168 ? 14.303 11.841 3.589 1.00 82.62 168 ASN A O 1
ATOM 1280 N N . ALA A 1 169 ? 15.511 10.181 2.692 1.00 78.88 169 ALA A N 1
ATOM 1281 C CA . ALA A 1 169 ? 15.825 10.892 1.450 1.00 78.88 169 ALA A CA 1
ATOM 1282 C C . ALA A 1 169 ? 14.566 11.296 0.662 1.00 78.88 169 ALA A C 1
ATOM 1284 O O . ALA A 1 169 ? 14.547 12.326 -0.010 1.00 78.88 169 ALA A O 1
ATOM 1285 N N . ARG A 1 170 ? 13.499 10.494 0.746 1.00 79.12 170 ARG A N 1
ATOM 1286 C CA . ARG A 1 170 ? 12.218 10.761 0.079 1.00 79.12 170 ARG A CA 1
ATO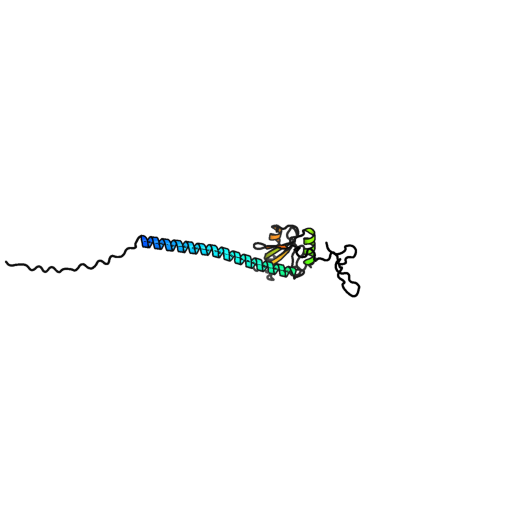M 1287 C C . ARG A 1 170 ? 11.221 11.521 0.948 1.00 79.12 170 ARG A C 1
ATOM 1289 O O . ARG A 1 170 ? 10.148 11.821 0.436 1.00 79.12 170 ARG A O 1
ATOM 1296 N N . ASN A 1 171 ? 11.559 11.849 2.198 1.00 82.62 171 ASN A N 1
ATOM 1297 C CA . ASN A 1 171 ? 10.673 12.517 3.157 1.00 82.62 171 ASN A CA 1
ATOM 1298 C C . ASN A 1 171 ? 9.303 11.824 3.271 1.00 82.62 171 ASN A C 1
ATOM 1300 O O . ASN A 1 171 ? 8.240 12.433 3.095 1.00 82.62 171 ASN A O 1
ATOM 1304 N N . ILE A 1 172 ? 9.350 10.507 3.470 1.00 86.50 172 ILE A N 1
ATOM 1305 C CA . ILE A 1 172 ? 8.163 9.660 3.552 1.00 86.50 172 ILE A CA 1
ATOM 1306 C C . ILE A 1 172 ? 7.421 9.930 4.858 1.00 86.50 172 ILE A C 1
ATOM 1308 O O . ILE A 1 172 ? 8.026 10.025 5.924 1.00 86.50 172 ILE A O 1
ATOM 1312 N N . VAL A 1 173 ? 6.097 10.026 4.773 1.00 84.31 173 VAL A N 1
ATOM 1313 C CA . VAL A 1 173 ? 5.217 10.294 5.906 1.00 84.31 173 VAL A CA 1
ATOM 1314 C C . VAL A 1 173 ? 4.273 9.122 6.144 1.00 84.31 173 VAL A C 1
ATOM 1316 O O . VAL A 1 173 ? 3.669 8.562 5.226 1.00 84.31 173 VAL A O 1
ATOM 1319 N N . GLY A 1 174 ? 4.119 8.776 7.422 1.00 84.50 174 GLY A N 1
ATOM 1320 C CA . GLY A 1 174 ? 3.299 7.653 7.856 1.00 84.50 174 GLY A CA 1
ATOM 1321 C C . GLY A 1 174 ? 3.843 6.314 7.359 1.00 84.50 174 GLY A C 1
ATOM 1322 O O . GLY A 1 174 ? 5.008 6.190 6.991 1.00 84.50 174 GLY A O 1
ATOM 1323 N N . ASN A 1 175 ? 2.980 5.300 7.353 1.00 86.19 175 ASN A N 1
ATOM 1324 C CA . ASN A 1 175 ? 3.403 3.928 7.065 1.00 86.19 175 ASN A CA 1
ATOM 1325 C C . ASN A 1 175 ? 3.265 3.610 5.567 1.00 86.19 175 ASN A C 1
ATOM 1327 O O . ASN A 1 175 ? 2.141 3.649 5.066 1.00 86.19 175 ASN A O 1
ATOM 1331 N N . PRO A 1 176 ? 4.343 3.276 4.845 1.00 87.88 176 PRO A N 1
ATOM 1332 C CA . PRO A 1 176 ? 4.262 2.854 3.450 1.00 87.88 176 PRO A CA 1
ATOM 1333 C C . PRO A 1 176 ? 3.452 1.572 3.288 1.00 87.88 176 PRO A C 1
ATOM 1335 O O . PRO A 1 176 ? 3.550 0.655 4.104 1.00 87.88 176 PRO A O 1
ATOM 1338 N N . ILE A 1 177 ? 2.715 1.474 2.187 1.00 89.88 177 ILE A N 1
ATOM 1339 C CA . ILE A 1 177 ? 2.048 0.242 1.780 1.00 89.88 177 ILE A CA 1
ATOM 1340 C C . ILE A 1 177 ? 2.973 -0.508 0.834 1.00 89.88 177 ILE A C 1
ATOM 1342 O O . ILE A 1 177 ? 3.412 0.024 -0.185 1.00 89.88 177 ILE A O 1
ATOM 1346 N N . ARG A 1 178 ? 3.268 -1.761 1.174 1.00 88.56 178 ARG A N 1
ATOM 1347 C CA . ARG A 1 178 ? 4.073 -2.657 0.347 1.00 88.56 178 ARG A CA 1
ATOM 1348 C C . ARG A 1 178 ? 3.159 -3.565 -0.465 1.00 88.56 178 ARG A C 1
ATOM 1350 O O . ARG A 1 178 ? 2.344 -4.282 0.109 1.00 88.56 178 ARG A O 1
ATOM 1357 N N . VAL A 1 179 ? 3.345 -3.586 -1.779 1.00 89.81 179 VAL A N 1
ATOM 1358 C CA . VAL A 1 179 ? 2.573 -4.415 -2.707 1.00 89.81 179 VAL A CA 1
ATOM 1359 C C . VAL A 1 179 ? 3.501 -5.385 -3.425 1.00 89.81 179 VAL A C 1
ATOM 1361 O O . VAL A 1 179 ? 4.518 -4.985 -3.990 1.00 89.81 179 VAL A O 1
ATOM 1364 N N . LYS A 1 180 ? 3.143 -6.670 -3.399 1.00 87.81 180 LYS A N 1
ATOM 1365 C CA . LYS A 1 180 ? 3.823 -7.722 -4.155 1.00 87.81 180 LYS A CA 1
ATOM 1366 C C . LYS A 1 180 ? 3.085 -7.951 -5.465 1.00 87.81 180 LYS A C 1
ATOM 1368 O O . LYS A 1 180 ? 1.889 -8.226 -5.445 1.00 87.81 180 LYS A O 1
ATOM 1373 N N . VAL A 1 181 ? 3.801 -7.912 -6.579 1.00 85.44 181 VAL A N 1
ATOM 1374 C CA . VAL A 1 181 ? 3.275 -8.278 -7.894 1.00 85.44 181 VAL A CA 1
ATOM 1375 C C . VAL A 1 181 ? 3.980 -9.535 -8.380 1.00 85.44 181 VAL A C 1
ATOM 1377 O O . VAL A 1 181 ? 5.207 -9.643 -8.358 1.00 85.44 181 VAL A O 1
ATOM 1380 N N . THR A 1 182 ? 3.180 -10.506 -8.804 1.00 83.56 182 THR A N 1
ATOM 1381 C CA . THR A 1 182 ? 3.634 -11.785 -9.351 1.00 83.56 182 THR A CA 1
ATOM 1382 C C . THR A 1 182 ? 2.803 -12.123 -10.571 1.00 83.56 182 THR A C 1
ATOM 1384 O O . THR A 1 182 ? 1.590 -11.914 -10.555 1.00 83.56 182 THR A O 1
ATOM 1387 N N . LEU A 1 183 ? 3.417 -12.701 -11.601 1.00 76.69 183 LEU A N 1
ATOM 1388 C CA . LEU A 1 183 ? 2.650 -13.271 -12.701 1.00 76.69 183 LEU A CA 1
ATOM 1389 C C . LEU A 1 183 ? 1.930 -14.528 -12.209 1.00 76.69 183 LEU A C 1
ATOM 1391 O O . LEU A 1 183 ? 2.554 -15.469 -11.714 1.00 76.69 183 LEU A O 1
ATOM 1395 N N . SER A 1 184 ? 0.605 -14.528 -12.324 1.00 68.38 184 SER A N 1
ATOM 1396 C CA . SER A 1 184 ? -0.190 -15.710 -12.024 1.00 68.38 184 SER A CA 1
ATOM 1397 C C . SER A 1 184 ? 0.007 -16.752 -13.122 1.00 68.38 184 SER A C 1
ATOM 1399 O O . SER A 1 184 ? -0.116 -16.461 -14.311 1.00 68.38 184 SER A O 1
ATOM 1401 N N . LYS A 1 185 ? 0.271 -17.993 -12.714 1.00 57.34 185 LYS A N 1
ATOM 1402 C CA . LYS A 1 185 ? 0.393 -19.162 -13.595 1.00 57.34 185 LYS A CA 1
ATOM 1403 C C . LYS A 1 185 ? -0.955 -19.660 -14.142 1.00 57.34 185 LYS A C 1
ATOM 1405 O O . LYS A 1 185 ? -1.014 -20.741 -14.709 1.00 57.34 185 LYS A O 1
ATOM 1410 N N . LEU A 1 186 ? -2.034 -18.886 -14.025 1.00 49.06 186 LEU A N 1
ATOM 1411 C CA . LEU A 1 186 ? -3.358 -19.268 -14.537 1.00 49.06 186 LEU A CA 1
ATOM 1412 C C . LEU A 1 186 ? -3.443 -19.345 -16.077 1.00 49.06 186 LEU A C 1
ATOM 1414 O O . LEU A 1 186 ? -4.470 -19.761 -16.596 1.00 49.06 186 LEU A O 1
ATOM 1418 N N . LEU A 1 187 ? -2.366 -19.013 -16.800 1.00 55.00 187 LEU A N 1
ATOM 1419 C CA . LEU A 1 187 ? -2.198 -19.294 -18.235 1.00 55.00 187 LEU A CA 1
ATOM 1420 C C . LEU A 1 187 ? -1.125 -20.366 -18.529 1.00 55.00 187 LEU A C 1
ATOM 1422 O O . LEU A 1 187 ? -0.627 -20.449 -19.655 1.00 55.00 187 LEU A O 1
ATOM 1426 N N . VAL A 1 188 ? -0.726 -21.187 -17.548 1.00 48.53 188 VAL A N 1
ATOM 1427 C CA . VAL A 1 188 ? 0.123 -22.365 -17.803 1.00 48.53 188 VAL A CA 1
ATOM 1428 C C . VAL A 1 188 ? -0.648 -23.307 -18.732 1.00 48.53 188 VAL A C 1
ATOM 1430 O O . VAL A 1 188 ? -1.638 -23.904 -18.329 1.00 48.53 188 VAL A O 1
ATOM 1433 N N . GLY A 1 189 ? -0.216 -23.371 -19.995 1.00 52.78 189 GLY A N 1
ATOM 1434 C CA . GLY A 1 189 ? -0.866 -24.128 -21.074 1.00 52.78 189 GLY A CA 1
ATOM 1435 C C . GLY A 1 189 ? -1.537 -23.283 -22.168 1.00 52.78 189 GLY A C 1
ATOM 1436 O O . GLY A 1 189 ? -1.891 -23.831 -23.203 1.00 52.78 189 GLY A O 1
ATOM 1437 N N . GLN A 1 190 ? -1.678 -21.961 -21.994 1.00 51.97 190 GLN A N 1
ATOM 1438 C CA . GLN A 1 190 ? -2.240 -21.051 -23.016 1.00 51.97 190 GLN A CA 1
ATOM 1439 C C . GLN A 1 190 ? -1.212 -20.096 -23.635 1.00 51.97 190 GLN A C 1
ATOM 1441 O O . GLN A 1 190 ? -1.551 -19.300 -24.509 1.00 51.97 190 GLN A O 1
ATOM 1446 N N . ARG A 1 191 ? 0.052 -20.157 -23.207 1.00 57.97 191 ARG A N 1
ATOM 1447 C CA . ARG A 1 191 ? 1.124 -19.424 -23.879 1.00 57.97 191 ARG A CA 1
ATOM 1448 C C . ARG A 1 191 ? 1.577 -20.245 -25.087 1.00 57.97 191 ARG A C 1
ATOM 1450 O O . ARG A 1 191 ? 2.003 -21.381 -24.874 1.00 57.97 191 ARG A O 1
ATOM 1457 N N . PRO A 1 192 ? 1.543 -19.699 -26.314 1.00 60.19 192 PRO A N 1
ATOM 1458 C CA . PRO A 1 192 ? 2.261 -20.312 -27.415 1.00 60.19 192 PRO A CA 1
ATOM 1459 C C . PRO A 1 192 ? 3.709 -20.499 -26.978 1.00 60.19 192 PRO A C 1
ATOM 1461 O O . PRO A 1 192 ? 4.354 -19.536 -26.547 1.00 60.19 192 PRO A O 1
ATOM 1464 N N . ALA A 1 193 ? 4.214 -21.731 -27.031 1.00 65.94 193 ALA A N 1
ATOM 1465 C CA . ALA A 1 193 ? 5.655 -21.911 -27.025 1.00 65.94 193 ALA A CA 1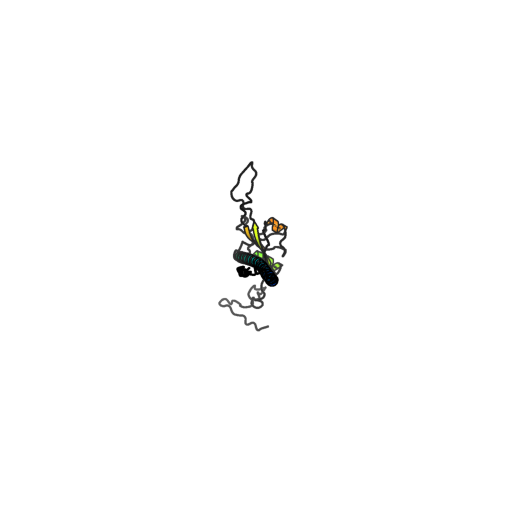
ATOM 1466 C C . ALA A 1 193 ? 6.208 -21.071 -28.189 1.00 65.94 193 ALA A C 1
ATOM 1468 O O . ALA A 1 193 ? 5.562 -20.957 -29.228 1.00 65.94 193 ALA A O 1
ATOM 1469 N N . ILE A 1 194 ? 7.317 -20.375 -27.969 1.00 64.62 194 ILE A N 1
ATOM 1470 C CA . ILE A 1 194 ? 8.001 -19.650 -29.039 1.00 64.62 194 ILE A CA 1
ATOM 1471 C C . ILE A 1 194 ? 9.203 -20.509 -29.379 1.00 64.62 194 ILE A C 1
ATOM 1473 O O . ILE A 1 194 ? 10.005 -20.818 -28.493 1.00 64.62 194 ILE A O 1
ATOM 1477 N N . ASP A 1 195 ? 9.291 -20.927 -30.634 1.00 68.50 195 ASP A N 1
ATOM 1478 C CA . ASP A 1 195 ? 10.456 -21.642 -31.131 1.00 68.50 195 ASP A CA 1
ATOM 1479 C C . ASP A 1 195 ? 11.663 -20.691 -31.094 1.00 68.50 195 ASP A C 1
ATOM 1481 O O . ASP A 1 195 ? 11.622 -19.578 -31.614 1.00 68.50 195 ASP A O 1
ATOM 1485 N N . GLN A 1 196 ? 12.735 -21.109 -30.419 1.00 68.25 196 GLN A N 1
ATOM 1486 C CA . GLN A 1 196 ? 13.921 -20.280 -30.188 1.00 68.25 196 GLN A CA 1
ATOM 1487 C C . GLN A 1 196 ? 14.800 -20.100 -31.433 1.00 68.25 196 GLN A C 1
ATOM 1489 O O . GLN A 1 196 ? 15.716 -19.282 -31.407 1.00 68.25 196 GLN A O 1
ATOM 1494 N N . ILE A 1 197 ? 14.547 -20.861 -32.500 1.00 72.31 197 ILE A N 1
ATOM 1495 C CA . ILE A 1 197 ? 15.294 -20.788 -33.759 1.00 72.31 197 ILE A CA 1
ATOM 1496 C C . ILE A 1 197 ? 14.557 -19.892 -34.755 1.00 72.31 197 ILE A C 1
ATOM 1498 O O . ILE A 1 197 ? 15.176 -19.065 -35.422 1.00 72.31 197 ILE A O 1
ATOM 1502 N N . THR A 1 198 ? 13.237 -20.047 -34.851 1.00 71.06 198 THR A N 1
ATOM 1503 C CA . THR A 1 198 ? 12.405 -19.327 -35.828 1.00 71.06 198 THR A CA 1
ATOM 1504 C C . THR A 1 198 ? 11.753 -18.070 -35.254 1.00 71.06 198 THR A C 1
ATOM 1506 O O . THR A 1 198 ? 11.330 -17.206 -36.014 1.00 71.06 198 THR A O 1
ATOM 1509 N N . PHE A 1 199 ? 11.702 -17.939 -33.925 1.00 66.56 199 PHE A N 1
ATOM 1510 C CA . PHE A 1 199 ? 10.978 -16.892 -33.195 1.00 66.56 199 PHE A CA 1
ATOM 1511 C C . PHE A 1 199 ? 9.465 -16.861 -33.467 1.00 66.56 199 PHE A C 1
ATOM 1513 O O . PHE A 1 199 ? 8.796 -15.885 -33.121 1.00 66.56 199 PHE A O 1
ATOM 1520 N N . GLU A 1 200 ? 8.903 -17.932 -34.031 1.00 70.75 200 GLU A N 1
ATOM 1521 C CA . GLU A 1 200 ? 7.473 -18.042 -34.312 1.00 70.75 200 GLU A CA 1
ATOM 1522 C C . GLU A 1 200 ? 6.709 -18.774 -33.187 1.00 70.75 200 GLU A C 1
ATOM 1524 O O . GLU A 1 200 ? 7.276 -19.621 -32.481 1.00 70.75 200 GLU A O 1
ATOM 1529 N N . PRO A 1 201 ? 5.409 -18.470 -32.987 1.00 63.84 201 PRO A N 1
ATOM 1530 C CA . PRO A 1 201 ? 4.539 -19.234 -32.095 1.00 63.84 201 PRO A CA 1
ATOM 1531 C C . PRO A 1 201 ? 4.363 -20.687 -32.577 1.00 63.84 201 PRO A C 1
ATOM 1533 O O . PRO A 1 201 ? 3.948 -20.931 -33.703 1.00 63.84 201 PRO A O 1
ATOM 1536 N N . THR A 1 202 ? 4.588 -21.673 -31.707 1.00 65.00 202 THR A N 1
ATOM 1537 C CA . THR A 1 202 ? 4.470 -23.114 -32.020 1.00 65.00 202 THR A CA 1
ATOM 1538 C C . THR A 1 202 ? 3.021 -23.558 -32.291 1.00 65.00 202 THR A C 1
ATOM 1540 O O . THR A 1 202 ? 2.778 -24.583 -32.928 1.00 65.00 202 THR A O 1
ATOM 1543 N N . VAL A 1 203 ? 2.035 -22.785 -31.826 1.00 61.16 203 VAL A N 1
ATOM 1544 C CA . VAL A 1 203 ? 0.605 -22.990 -32.102 1.00 61.16 203 VAL A CA 1
ATOM 1545 C C . VAL A 1 203 ? 0.117 -21.889 -33.036 1.00 61.16 203 VAL A C 1
ATOM 1547 O O . VAL A 1 203 ? -0.187 -20.784 -32.594 1.00 61.16 203 VAL A O 1
ATOM 1550 N N . GLY A 1 204 ? 0.044 -22.210 -34.330 1.00 60.94 204 GLY A N 1
ATOM 1551 C CA . GLY A 1 204 ? -0.457 -21.318 -35.375 1.00 60.94 204 GLY A CA 1
ATOM 1552 C C . GLY A 1 204 ? 0.632 -20.799 -36.311 1.00 60.94 204 GLY A C 1
ATOM 1553 O O . GLY A 1 204 ? 1.211 -19.748 -36.064 1.00 60.94 204 GLY A O 1
ATOM 1554 N N . THR A 1 205 ? 0.857 -21.495 -37.425 1.00 59.16 205 THR A N 1
ATOM 1555 C CA . THR A 1 205 ? 1.721 -21.012 -38.513 1.00 59.16 205 THR A CA 1
ATOM 1556 C C . THR A 1 205 ? 0.917 -20.155 -39.490 1.00 59.16 205 THR A C 1
ATOM 1558 O O . THR A 1 205 ? -0.148 -20.571 -39.963 1.00 59.16 205 THR A O 1
ATOM 1561 N N . TRP A 1 206 ? 1.429 -18.967 -39.816 1.00 61.22 206 TRP A N 1
ATOM 1562 C CA . TRP A 1 206 ? 0.896 -18.112 -40.877 1.00 61.22 206 TRP A CA 1
ATOM 1563 C C . TRP A 1 206 ? 1.371 -18.624 -42.238 1.00 61.22 206 TRP A C 1
ATOM 1565 O O . TRP A 1 206 ? 2.564 -18.625 -42.522 1.00 61.22 206 TRP A O 1
ATOM 1575 N N . ASN A 1 207 ? 0.448 -19.044 -43.105 1.00 67.88 207 ASN A N 1
ATOM 1576 C CA . ASN A 1 207 ? 0.790 -19.584 -44.430 1.00 67.88 207 ASN A CA 1
ATOM 1577 C C . ASN A 1 207 ? 0.754 -18.527 -45.555 1.00 67.88 207 ASN A C 1
ATOM 1579 O O . ASN A 1 207 ? 0.672 -18.876 -46.732 1.00 67.88 207 ASN A O 1
ATOM 1583 N N . GLY A 1 208 ? 0.744 -17.236 -45.207 1.00 69.69 208 GLY A N 1
ATOM 1584 C CA . GLY A 1 208 ? 0.622 -16.133 -46.166 1.00 69.69 208 GLY A CA 1
ATOM 1585 C C . GLY A 1 208 ? -0.813 -15.679 -46.451 1.00 69.69 208 GLY A C 1
ATOM 1586 O O . GLY A 1 208 ? -0.992 -14.576 -46.960 1.00 69.69 208 GLY A O 1
ATOM 1587 N N . THR A 1 209 ? -1.833 -16.475 -46.108 1.00 71.31 209 THR A N 1
ATOM 1588 C CA . THR A 1 209 ? -3.251 -16.129 -46.355 1.00 71.31 209 THR A CA 1
ATOM 1589 C C . THR A 1 209 ? -4.181 -16.413 -45.176 1.00 71.31 209 THR A C 1
ATOM 1591 O O . THR A 1 209 ? -5.205 -15.745 -45.037 1.00 71.31 209 THR A O 1
ATOM 1594 N N . SER A 1 210 ? -3.836 -17.356 -44.297 1.00 56.31 210 SER A N 1
ATOM 1595 C CA . SER A 1 210 ? -4.584 -17.653 -43.077 1.00 56.31 210 SER A CA 1
ATOM 1596 C C . SER A 1 210 ? -3.685 -18.185 -41.957 1.00 56.31 210 SER A C 1
ATOM 1598 O O . SER A 1 210 ? -2.570 -18.666 -42.178 1.00 56.31 210 SER A O 1
ATOM 1600 N N . ILE A 1 211 ? -4.189 -18.095 -40.723 1.00 59.62 211 ILE A N 1
ATOM 1601 C CA . ILE A 1 211 ? -3.603 -18.757 -39.554 1.00 59.62 211 ILE A CA 1
ATOM 1602 C C . ILE A 1 211 ? -4.199 -20.164 -39.493 1.00 59.62 211 ILE A C 1
ATOM 1604 O O . ILE A 1 211 ? -5.410 -20.311 -39.329 1.00 59.62 211 ILE A O 1
ATOM 1608 N N . SER A 1 212 ? -3.365 -21.195 -39.636 1.00 57.31 212 SER A N 1
ATOM 1609 C CA . SER A 1 212 ? -3.801 -22.589 -39.482 1.00 57.31 212 SER A CA 1
ATOM 1610 C C . SER A 1 212 ? -3.457 -23.095 -38.079 1.00 57.31 212 SER A C 1
ATOM 1612 O O . SER A 1 212 ? -2.288 -23.017 -37.698 1.00 57.31 212 SER A O 1
ATOM 1614 N N . PRO A 1 213 ? -4.419 -23.613 -37.290 1.00 53.12 213 PRO A N 1
ATOM 1615 C CA . PRO A 1 213 ? -4.106 -24.224 -36.005 1.00 53.12 213 PRO A CA 1
ATOM 1616 C C . PRO A 1 213 ? -3.318 -25.518 -36.228 1.00 53.12 213 PRO A C 1
ATOM 1618 O O . PRO A 1 213 ? -3.741 -26.394 -36.982 1.00 53.12 213 PRO A O 1
ATOM 1621 N N . THR A 1 214 ? -2.175 -25.655 -35.559 1.00 55.31 214 THR A N 1
ATOM 1622 C CA . THR A 1 214 ? -1.421 -26.909 -35.538 1.00 55.31 214 THR A CA 1
ATOM 1623 C C . THR A 1 214 ? -2.246 -27.941 -34.766 1.00 55.31 214 THR A C 1
ATOM 1625 O O . THR A 1 214 ? -2.459 -27.790 -33.563 1.00 55.31 214 THR A O 1
ATOM 1628 N N . THR A 1 215 ? -2.741 -28.989 -35.429 1.00 48.38 215 THR A N 1
ATOM 1629 C CA . THR A 1 215 ? -3.325 -30.159 -34.757 1.00 48.38 215 THR A CA 1
ATOM 1630 C C . THR A 1 215 ? -2.213 -30.923 -34.040 1.00 48.38 215 THR A C 1
ATOM 1632 O O . THR A 1 215 ? -1.657 -31.883 -34.571 1.00 48.38 215 THR A O 1
ATOM 1635 N N . GLY A 1 216 ? -1.845 -30.464 -32.847 1.00 45.94 216 GLY A N 1
ATOM 1636 C CA . GLY A 1 216 ? -0.993 -31.204 -31.926 1.00 45.94 216 GLY A CA 1
ATOM 1637 C C . GLY A 1 216 ? -1.826 -32.252 -31.197 1.00 45.94 216 GLY A C 1
ATOM 1638 O O . GLY A 1 216 ? -2.630 -31.910 -30.334 1.00 45.94 216 GLY A O 1
ATOM 1639 N N . SER A 1 217 ? -1.646 -33.520 -31.570 1.00 39.19 217 SER A N 1
ATOM 1640 C CA . SER A 1 217 ? -2.041 -34.671 -30.753 1.00 39.19 217 SER A CA 1
ATOM 1641 C C . SER A 1 217 ? -1.452 -34.512 -29.349 1.00 39.19 217 SER A C 1
ATOM 1643 O O . SER A 1 217 ? -0.281 -34.158 -29.219 1.00 39.19 217 SER A O 1
ATOM 1645 N N . GLY A 1 218 ? -2.268 -34.746 -28.321 1.00 38.59 218 GLY A N 1
ATOM 1646 C CA . GLY A 1 218 ? -1.891 -34.523 -26.927 1.00 38.59 218 GLY A CA 1
ATOM 1647 C C . GLY A 1 218 ? -0.674 -35.327 -26.473 1.00 38.59 218 GLY A C 1
ATOM 1648 O O . GLY A 1 218 ? -0.460 -36.436 -26.959 1.00 38.59 218 GLY A O 1
ATOM 1649 N N . VAL A 1 219 ? 0.101 -34.737 -25.560 1.00 34.06 219 VAL A N 1
ATOM 1650 C CA . VAL A 1 219 ? 0.259 -35.095 -24.133 1.00 34.06 219 VAL A CA 1
ATOM 1651 C C . VAL A 1 219 ? 0.664 -33.819 -23.395 1.00 34.06 219 VAL A C 1
ATOM 1653 O O . VAL A 1 219 ? 1.478 -33.058 -23.962 1.00 34.06 219 VAL A O 1
#

Foldseek 3Di:
DDDDDDDDPPPDDDPPPPPPDDDPVNVVVVVVVVVVVVVVVVVVVVVVVVVVVVVVVVVVVVVQVVVVVVCVVDFFQAFEADPQQHTPAHRVVPDPDHRPHTPVRLQVVQCVVPQKWKKKKFKAFDQDQDPPFDDDPNDTDGDSPPTDIDTGMYTYRPDQDDRPSSCVSRRTDDDIDMDMDHDDCPCVPVAFDQDPVPRDRPAWDDPPPDTDGPPDDDD

Secondary structure (DSSP, 8-state):
-----------PPP------PPPHHHHHHHHHHHHHHHHHHHHHHHHHHHHHHHHHHHHHHHHHHHHHHHHHHSTT--EEE-TTS-EEE--TTT-SS--SS-HHHHHHHHHHHHSSEEEEEEEEE-----S---EETTEE----SS--EEEEEEEESS-SS--HHHHHHTTEEEEEEEEEE---GGGTTTSPPBPTTT--BSS-EE-SS-EEP------

pLDDT: mean 73.33, std 15.74, range [34.06, 96.56]

Radius of gyration: 39.33 Å; chains: 1; bounding box: 93×74×142 Å